Protein AF-A0A943FUH0-F1 (afdb_monomer_lite)

Structure (mmCIF, N/CA/C/O backbone):
data_AF-A0A943FUH0-F1
#
_entry.id   AF-A0A943FUH0-F1
#
loop_
_atom_site.group_PDB
_atom_site.id
_atom_site.type_symbol
_atom_site.label_atom_id
_atom_site.label_alt_id
_atom_site.label_comp_id
_atom_site.label_asym_id
_atom_site.label_entity_id
_atom_site.label_seq_id
_atom_site.pdbx_PDB_ins_code
_atom_site.Cartn_x
_atom_site.Cartn_y
_atom_site.Cartn_z
_atom_site.occupancy
_atom_site.B_iso_or_equiv
_atom_site.auth_seq_id
_atom_site.auth_comp_id
_atom_site.auth_asym_id
_atom_site.auth_atom_id
_atom_site.pdbx_PDB_model_num
ATOM 1 N N . MET A 1 1 ? 50.517 -14.669 -0.643 1.00 43.25 1 MET A N 1
ATOM 2 C CA . MET A 1 1 ? 49.637 -13.491 -0.485 1.00 43.25 1 MET A CA 1
ATOM 3 C C . MET A 1 1 ? 49.488 -12.772 -1.815 1.00 43.25 1 MET A C 1
ATOM 5 O O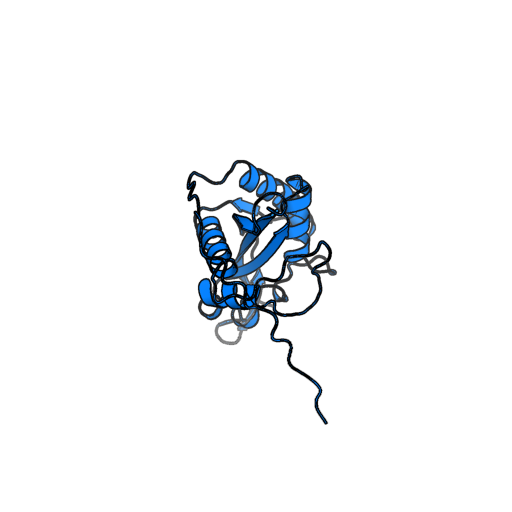 . MET A 1 1 ? 50.491 -12.289 -2.317 1.00 43.25 1 MET A O 1
ATOM 9 N N . LYS A 1 2 ? 48.270 -12.714 -2.363 1.00 42.12 2 LYS A N 1
ATOM 10 C CA . LYS A 1 2 ? 47.645 -11.541 -3.012 1.00 42.12 2 LYS A CA 1
ATOM 11 C C . LYS A 1 2 ? 46.419 -12.026 -3.782 1.00 42.12 2 LYS A C 1
ATOM 13 O O . LYS A 1 2 ? 46.478 -12.359 -4.956 1.00 42.12 2 LYS A O 1
ATOM 18 N N . MET A 1 3 ? 45.318 -12.101 -3.048 1.00 50.22 3 MET A N 1
ATOM 19 C CA . MET A 1 3 ? 43.969 -12.169 -3.593 1.00 50.22 3 MET A CA 1
ATOM 20 C C . MET A 1 3 ? 43.351 -10.776 -3.479 1.00 50.22 3 MET A C 1
ATOM 22 O O . MET A 1 3 ? 43.714 -10.010 -2.589 1.00 50.22 3 MET A O 1
ATOM 26 N N . ALA A 1 4 ? 42.380 -10.530 -4.353 1.00 47.31 4 ALA A N 1
ATOM 27 C CA . ALA A 1 4 ? 41.441 -9.413 -4.351 1.00 47.31 4 ALA A CA 1
ATOM 28 C C . ALA A 1 4 ? 41.998 -8.037 -4.751 1.00 47.31 4 ALA A C 1
ATOM 30 O O . ALA A 1 4 ? 42.639 -7.332 -3.979 1.00 47.31 4 ALA A O 1
ATOM 31 N N . LYS A 1 5 ? 41.614 -7.599 -5.952 1.00 44.06 5 LYS A N 1
ATOM 32 C CA . LYS A 1 5 ? 40.578 -6.564 -6.125 1.00 44.06 5 LYS A CA 1
ATOM 33 C C . LYS A 1 5 ? 40.477 -6.228 -7.610 1.00 44.06 5 LYS A C 1
ATOM 35 O O . LYS A 1 5 ? 41.123 -5.312 -8.104 1.00 44.06 5 LYS A O 1
ATOM 40 N N . LYS A 1 6 ? 39.640 -6.971 -8.332 1.00 47.81 6 LYS A N 1
ATOM 41 C CA . LYS A 1 6 ? 39.011 -6.411 -9.527 1.00 47.81 6 LYS A CA 1
ATOM 42 C C . LYS A 1 6 ? 37.795 -5.643 -9.026 1.00 47.81 6 LYS A C 1
ATOM 44 O O . LYS A 1 6 ? 36.774 -6.234 -8.699 1.00 47.81 6 LYS A O 1
ATOM 49 N N . LEU A 1 7 ? 37.996 -4.341 -8.839 1.00 44.22 7 LEU A N 1
ATOM 50 C CA . LEU A 1 7 ? 36.937 -3.368 -8.611 1.00 44.22 7 LEU A CA 1
ATOM 51 C C . LEU A 1 7 ? 35.980 -3.461 -9.803 1.00 44.22 7 LEU A C 1
ATOM 53 O O . LEU A 1 7 ? 36.363 -3.148 -10.930 1.00 44.22 7 LEU A O 1
ATOM 57 N N . LEU A 1 8 ? 34.775 -3.970 -9.560 1.00 44.97 8 LEU A N 1
ATOM 58 C CA . LEU A 1 8 ? 33.678 -3.881 -10.513 1.00 44.97 8 LEU A CA 1
ATOM 59 C C . LEU A 1 8 ? 33.346 -2.402 -10.683 1.00 44.97 8 LEU A C 1
ATOM 61 O O . LEU A 1 8 ? 33.118 -1.684 -9.709 1.00 44.97 8 LEU A O 1
ATOM 65 N N . ALA A 1 9 ? 33.423 -1.961 -11.933 1.00 47.62 9 ALA A N 1
ATOM 66 C CA . ALA A 1 9 ? 33.187 -0.598 -12.349 1.00 47.62 9 ALA A CA 1
ATOM 67 C C . ALA A 1 9 ? 31.808 -0.134 -11.870 1.00 47.62 9 ALA A C 1
ATOM 69 O O . ALA A 1 9 ? 30.781 -0.695 -12.248 1.00 47.62 9 ALA A O 1
ATOM 70 N N . VAL A 1 10 ? 31.811 0.917 -11.054 1.00 55.47 10 VAL A N 1
ATOM 71 C CA . VAL A 1 10 ? 30.655 1.783 -10.844 1.00 55.47 10 VAL A CA 1
ATOM 72 C C . VAL A 1 10 ? 30.308 2.361 -12.213 1.00 55.47 10 VAL A C 1
ATOM 74 O O . VAL A 1 10 ? 31.014 3.228 -12.729 1.00 55.47 10 VAL A O 1
ATOM 77 N N . VAL A 1 11 ? 29.271 1.819 -12.850 1.00 47.75 11 VAL A N 1
ATOM 78 C CA . VAL A 1 11 ? 28.747 2.373 -14.096 1.00 47.75 11 VAL A CA 1
ATOM 79 C C . VAL A 1 11 ? 27.973 3.633 -13.735 1.00 47.75 11 VAL A C 1
ATOM 81 O O . VAL A 1 11 ? 26.813 3.596 -13.335 1.00 47.75 11 VAL A O 1
ATOM 84 N N . LEU A 1 12 ? 28.675 4.753 -13.883 1.00 49.00 12 LEU A N 1
ATOM 85 C CA . LEU A 1 12 ? 28.127 6.088 -14.057 1.00 49.00 12 LEU A CA 1
ATOM 86 C C . LEU A 1 12 ? 27.266 6.082 -15.340 1.00 49.00 12 LEU A C 1
ATOM 88 O O . LEU A 1 12 ? 27.760 6.343 -16.434 1.00 49.00 12 LEU A O 1
ATOM 92 N N . ALA A 1 13 ? 25.986 5.729 -15.235 1.00 53.34 13 ALA A N 1
ATOM 93 C CA . ALA A 1 13 ? 25.015 5.933 -16.309 1.00 53.34 13 ALA A CA 1
ATOM 94 C C . ALA A 1 13 ? 24.077 7.064 -15.894 1.00 53.34 13 ALA A C 1
ATOM 96 O O . ALA A 1 13 ? 23.065 6.849 -15.232 1.00 53.34 13 ALA A O 1
ATOM 97 N N . GLY A 1 14 ? 24.481 8.277 -16.267 1.00 42.41 14 GLY A N 1
ATOM 98 C CA . GLY A 1 14 ? 23.700 9.487 -16.093 1.00 42.41 14 GLY A CA 1
ATOM 99 C C . GLY A 1 14 ? 22.365 9.433 -16.837 1.00 42.41 14 GLY A C 1
ATOM 100 O O . GLY A 1 14 ? 22.295 9.064 -18.006 1.00 42.41 14 GLY A O 1
ATOM 101 N N . VAL A 1 15 ? 21.327 9.816 -16.095 1.00 51.09 15 VAL A N 1
ATOM 102 C CA . VAL A 1 15 ? 20.203 10.690 -16.461 1.00 51.09 15 VAL A CA 1
ATOM 103 C C . VAL A 1 15 ? 19.859 10.762 -17.954 1.00 51.09 15 VAL A C 1
ATOM 105 O O . VAL A 1 15 ? 20.524 11.463 -18.709 1.00 51.09 15 VAL A O 1
ATOM 108 N N . MET A 1 16 ? 18.706 10.205 -18.343 1.00 40.16 16 MET A N 1
ATOM 109 C CA . MET A 1 16 ? 17.905 10.796 -19.420 1.00 40.16 16 MET A CA 1
ATOM 110 C C . MET A 1 16 ? 16.396 10.639 -19.189 1.00 40.16 16 MET A C 1
ATOM 112 O O . MET A 1 16 ? 15.868 9.537 -19.096 1.00 40.16 16 MET A O 1
ATOM 116 N N . ALA A 1 17 ? 15.743 11.805 -19.153 1.00 40.78 17 ALA A N 1
ATOM 117 C CA . ALA A 1 17 ? 14.327 12.079 -19.386 1.00 40.78 17 ALA A CA 1
ATOM 118 C C . ALA A 1 17 ? 13.297 11.296 -18.549 1.00 40.78 17 ALA A C 1
ATOM 120 O O . ALA A 1 17 ? 12.652 10.359 -19.012 1.00 40.78 17 ALA A O 1
ATOM 121 N N . VAL A 1 18 ? 13.013 11.824 -17.354 1.00 44.28 18 VAL A N 1
ATOM 122 C CA . VAL A 1 18 ? 11.706 11.647 -16.706 1.00 44.28 18 VAL A CA 1
ATOM 123 C C . VAL A 1 18 ? 10.675 12.408 -17.545 1.00 44.28 18 VAL A C 1
ATOM 125 O O . VAL A 1 18 ? 10.420 13.590 -17.318 1.00 44.28 18 VAL A O 1
ATOM 128 N N . SER A 1 19 ? 10.098 11.759 -18.557 1.00 42.34 19 SER A N 1
ATOM 129 C CA . SER A 1 19 ? 8.928 12.283 -19.261 1.00 42.34 19 SER A CA 1
ATOM 130 C C . SER A 1 19 ? 7.743 12.297 -18.294 1.00 42.34 19 SER A C 1
ATOM 132 O O . SER A 1 19 ? 7.068 11.294 -18.060 1.00 42.34 19 SER A O 1
ATOM 134 N N . MET A 1 20 ? 7.531 13.459 -17.678 1.00 47.84 20 MET A N 1
ATOM 135 C CA . MET A 1 20 ? 6.357 13.768 -16.876 1.00 47.84 20 MET A CA 1
ATOM 136 C C . MET A 1 20 ? 5.160 13.938 -17.810 1.00 47.84 20 MET A C 1
ATOM 138 O O . MET A 1 20 ? 4.937 15.017 -18.348 1.00 47.84 20 MET A O 1
ATOM 142 N N . LEU A 1 21 ? 4.376 12.876 -17.991 1.00 36.72 21 LEU A N 1
ATOM 143 C CA . LEU A 1 21 ? 3.007 13.005 -18.477 1.00 36.72 21 LEU A CA 1
ATOM 144 C C . LEU A 1 21 ? 2.062 12.921 -17.272 1.00 36.72 21 LEU A C 1
ATOM 146 O O . LEU A 1 21 ? 1.624 11.854 -16.845 1.00 36.72 21 LEU A O 1
ATOM 150 N N . THR A 1 22 ? 1.824 14.073 -16.651 1.00 47.94 22 THR A N 1
ATOM 151 C CA . THR A 1 22 ? 0.789 14.280 -15.639 1.00 47.94 22 THR A CA 1
ATOM 152 C C . THR A 1 22 ? -0.558 14.490 -16.332 1.00 47.94 22 THR A C 1
ATOM 154 O O . THR A 1 22 ? -0.772 15.497 -16.995 1.00 47.94 22 THR A O 1
ATOM 157 N N . GLY A 1 23 ? -1.504 13.567 -16.143 1.00 33.09 23 GLY A N 1
ATOM 158 C CA . GLY A 1 23 ? -2.901 13.786 -16.526 1.00 33.09 23 GLY A CA 1
ATOM 159 C C . GLY A 1 23 ? -3.822 12.694 -15.989 1.00 33.09 23 GLY A C 1
ATOM 160 O O . GLY A 1 23 ? -3.721 11.562 -16.435 1.00 33.09 23 GLY A O 1
ATOM 161 N N . CYS A 1 24 ? -4.686 13.048 -15.026 1.00 39.78 24 CYS A N 1
ATOM 162 C CA . CYS A 1 24 ? -5.730 12.217 -14.397 1.00 39.78 24 CYS A CA 1
ATOM 163 C C . CYS A 1 24 ? -5.254 10.875 -13.794 1.00 39.78 24 CYS A C 1
ATOM 165 O O . CYS A 1 24 ? -4.129 10.427 -14.007 1.00 39.78 24 CYS A O 1
ATOM 167 N N . ALA A 1 25 ? -6.059 10.236 -12.946 1.00 46.62 25 ALA A N 1
ATOM 168 C CA . ALA A 1 25 ? -5.875 8.802 -12.732 1.00 46.62 25 ALA A CA 1
ATOM 169 C C . ALA A 1 25 ? -6.010 8.143 -14.115 1.00 46.62 25 ALA A C 1
ATOM 171 O O . ALA A 1 25 ? -7.029 8.351 -14.784 1.00 46.62 25 ALA A O 1
ATOM 172 N N . THR A 1 26 ? -4.978 7.438 -14.584 1.00 59.03 26 THR A N 1
ATOM 173 C CA . THR A 1 26 ? -5.080 6.660 -15.826 1.00 59.03 26 THR A CA 1
ATOM 174 C C . THR A 1 26 ? -6.268 5.703 -15.679 1.00 59.03 26 THR A C 1
ATOM 176 O O . THR A 1 26 ? -6.598 5.301 -14.558 1.00 59.03 26 THR A O 1
ATOM 179 N N . LEU A 1 27 ? -6.990 5.390 -16.764 1.00 58.84 27 LEU A N 1
ATOM 180 C CA . LEU A 1 27 ? -8.138 4.468 -16.688 1.00 58.84 27 LEU A CA 1
ATOM 181 C C . LEU A 1 27 ? -7.757 3.155 -15.978 1.00 58.84 27 LEU A C 1
ATOM 183 O O . LEU A 1 27 ? -8.563 2.614 -15.225 1.00 58.84 27 LEU A O 1
ATOM 187 N N . ASP A 1 28 ? -6.504 2.737 -16.127 1.00 77.25 28 ASP A N 1
ATOM 188 C CA . ASP A 1 28 ? -5.922 1.547 -15.509 1.00 77.25 28 ASP A CA 1
ATOM 189 C C . ASP A 1 28 ? -5.986 1.590 -13.977 1.00 77.25 28 ASP A C 1
ATOM 191 O O . ASP A 1 28 ? -6.436 0.631 -13.360 1.00 77.25 28 ASP A O 1
ATOM 195 N N . ALA A 1 29 ? -5.682 2.729 -13.342 1.00 84.88 29 ALA A N 1
ATOM 196 C CA . ALA A 1 29 ? -5.749 2.855 -11.883 1.00 84.88 29 ALA A CA 1
ATOM 197 C C . ALA A 1 29 ? -7.166 2.667 -11.328 1.00 84.88 29 ALA A C 1
ATOM 199 O O . ALA A 1 29 ? -7.343 2.107 -10.248 1.00 84.88 29 ALA A O 1
ATOM 200 N N . ARG A 1 30 ? -8.185 3.130 -12.062 1.00 89.25 30 ARG A N 1
ATOM 201 C CA . ARG A 1 30 ? -9.589 2.958 -11.658 1.00 89.25 30 ARG A CA 1
ATOM 202 C C . ARG A 1 30 ? -10.062 1.522 -11.843 1.00 89.25 30 ARG A C 1
ATOM 204 O O . ARG A 1 30 ? -10.783 1.025 -10.986 1.00 89.25 30 ARG A O 1
ATOM 211 N N . ASN A 1 31 ? -9.635 0.862 -12.915 1.00 91.25 31 ASN A N 1
ATOM 212 C CA . ASN A 1 31 ? -9.961 -0.543 -13.147 1.00 91.25 31 ASN A CA 1
ATOM 213 C C . ASN A 1 31 ? -9.306 -1.440 -12.088 1.00 91.25 31 ASN A C 1
ATOM 215 O O . ASN A 1 31 ? -9.998 -2.233 -11.462 1.00 91.25 31 ASN A O 1
ATOM 219 N N . ILE A 1 32 ? -8.015 -1.231 -11.803 1.00 92.19 32 ILE A N 1
ATOM 220 C CA . ILE A 1 32 ? -7.298 -1.948 -10.737 1.00 92.19 32 ILE A CA 1
ATOM 221 C C . ILE A 1 32 ? -7.960 -1.695 -9.377 1.00 92.19 32 ILE A C 1
ATOM 223 O O . ILE A 1 32 ? -8.141 -2.631 -8.607 1.00 92.19 32 ILE A O 1
ATOM 227 N N . ALA A 1 33 ? -8.364 -0.453 -9.080 1.00 95.25 33 ALA A N 1
ATOM 228 C CA . ALA A 1 33 ? -9.098 -0.149 -7.852 1.00 95.25 33 ALA A CA 1
ATOM 229 C C . ALA A 1 33 ? -10.427 -0.920 -7.769 1.00 95.25 33 ALA A C 1
ATOM 231 O O . ALA A 1 33 ? -10.736 -1.471 -6.719 1.00 95.25 33 ALA A O 1
ATOM 232 N N . SER A 1 34 ? -11.186 -0.996 -8.865 1.00 95.44 34 SER A N 1
ATOM 233 C CA . SER A 1 34 ? -12.445 -1.748 -8.916 1.00 95.44 34 SER A CA 1
ATOM 234 C C . SER A 1 34 ? -12.236 -3.247 -8.681 1.00 95.44 34 SER A C 1
ATOM 236 O O . SER A 1 34 ? -12.966 -3.849 -7.894 1.00 95.44 34 SER A O 1
ATOM 238 N N . ASP A 1 35 ? -11.237 -3.846 -9.332 1.00 95.44 35 ASP A N 1
ATOM 239 C CA . ASP A 1 35 ? -10.907 -5.265 -9.157 1.00 95.44 35 ASP A CA 1
ATOM 240 C C . ASP A 1 35 ? -10.440 -5.541 -7.716 1.00 95.44 35 ASP A C 1
ATOM 242 O O . ASP A 1 35 ? -10.940 -6.455 -7.055 1.00 95.44 35 ASP A O 1
ATOM 246 N N . LEU A 1 36 ? -9.554 -4.689 -7.186 1.00 97.12 36 LEU A N 1
ATOM 247 C CA . LEU A 1 36 ? -9.052 -4.778 -5.815 1.00 97.12 36 LEU A CA 1
ATOM 248 C C . LEU A 1 36 ? -10.168 -4.602 -4.778 1.00 97.12 36 LEU A C 1
ATOM 250 O O . LEU A 1 36 ? -10.154 -5.274 -3.750 1.00 97.12 36 LEU A O 1
ATOM 254 N N . GLU A 1 37 ? -11.150 -3.732 -5.026 1.00 97.69 37 GLU A N 1
ATOM 255 C CA . GLU A 1 37 ? -12.316 -3.588 -4.150 1.00 97.69 37 GLU A CA 1
ATOM 256 C C . GLU A 1 37 ? -13.108 -4.894 -4.063 1.00 97.69 37 GLU A C 1
ATOM 258 O O . GLU A 1 37 ? -13.458 -5.327 -2.963 1.00 97.69 37 GLU A O 1
ATOM 263 N N . GLY A 1 38 ? -13.358 -5.542 -5.205 1.00 97.62 38 GLY A N 1
ATOM 264 C CA . GLY A 1 38 ? -14.018 -6.845 -5.247 1.00 97.62 38 GLY A CA 1
ATOM 265 C C . GLY A 1 38 ? -13.262 -7.903 -4.442 1.00 97.62 38 GLY A C 1
ATOM 266 O O . GLY A 1 38 ? -13.875 -8.650 -3.681 1.00 97.62 38 GLY A O 1
ATOM 267 N N . MET A 1 39 ? -11.931 -7.921 -4.551 1.00 97.06 39 MET A N 1
ATOM 268 C CA . MET A 1 39 ? -11.074 -8.840 -3.796 1.00 97.06 39 MET A CA 1
ATOM 269 C C . MET A 1 39 ? -11.079 -8.534 -2.289 1.00 97.06 39 MET A C 1
ATOM 271 O O . MET A 1 39 ? -11.283 -9.433 -1.474 1.00 97.06 39 MET A O 1
ATOM 275 N N . LEU A 1 40 ? -10.920 -7.267 -1.888 1.00 97.88 40 LEU A N 1
ATOM 276 C CA . LEU A 1 40 ? -10.896 -6.864 -0.475 1.00 97.88 40 LEU A CA 1
ATOM 277 C C . LEU A 1 40 ? -12.234 -7.093 0.234 1.00 97.88 40 LEU A C 1
ATOM 279 O O . LEU A 1 40 ? -12.240 -7.360 1.436 1.00 97.88 40 LEU A O 1
ATOM 283 N N . LYS A 1 41 ? -13.357 -7.075 -0.494 1.00 97.25 41 LYS A N 1
ATOM 284 C CA . LYS A 1 41 ? -14.682 -7.406 0.053 1.00 97.25 41 LYS A CA 1
ATOM 285 C C . LYS A 1 41 ? -14.796 -8.826 0.606 1.00 97.25 41 LYS A C 1
ATOM 287 O O . LYS A 1 41 ? -15.665 -9.078 1.435 1.00 97.25 41 LYS A O 1
ATOM 292 N N . VAL A 1 42 ? -13.895 -9.732 0.218 1.00 93.69 42 VAL A N 1
ATOM 293 C CA . VAL A 1 42 ? -13.807 -11.086 0.788 1.00 93.69 42 VAL A CA 1
ATOM 294 C C . VAL A 1 42 ? -13.343 -11.061 2.250 1.00 93.69 42 VAL A C 1
ATOM 296 O O . VAL A 1 42 ? -13.744 -11.920 3.030 1.00 93.69 42 VAL A O 1
ATOM 299 N N . VAL A 1 43 ? -12.520 -10.079 2.636 1.00 94.69 43 VAL A N 1
ATOM 300 C CA . VAL A 1 43 ? -11.956 -9.959 3.996 1.00 94.69 43 VAL A CA 1
ATOM 301 C C . VAL A 1 43 ? -12.528 -8.790 4.799 1.00 94.69 43 VAL A C 1
ATOM 303 O O . VAL A 1 43 ? -12.445 -8.787 6.025 1.00 94.69 43 VAL A O 1
ATOM 306 N N . SER A 1 44 ? -13.119 -7.802 4.127 1.00 93.25 44 SER A N 1
ATOM 307 C CA . SER A 1 44 ? -13.846 -6.684 4.729 1.00 93.25 44 SER A CA 1
ATOM 308 C C . SER A 1 44 ? -15.014 -6.291 3.825 1.00 93.25 44 SER A C 1
ATOM 310 O O . SER A 1 44 ? -14.835 -5.598 2.828 1.00 93.25 44 SER A O 1
ATOM 312 N N . ASP A 1 45 ? -16.226 -6.712 4.182 1.00 95.50 45 ASP A N 1
ATOM 313 C CA . ASP A 1 45 ? -17.471 -6.509 3.421 1.00 95.50 45 ASP A CA 1
ATOM 314 C C . ASP A 1 45 ? -17.746 -5.041 3.037 1.00 95.50 45 ASP A C 1
ATOM 316 O O . ASP A 1 45 ? -18.355 -4.749 2.006 1.00 95.50 45 ASP A O 1
ATOM 320 N N . LYS A 1 46 ? -17.269 -4.106 3.863 1.00 96.31 46 LYS A N 1
ATOM 321 C CA . LYS A 1 46 ? -17.411 -2.654 3.688 1.00 96.31 46 LYS A CA 1
ATOM 322 C C . LYS A 1 46 ? -16.244 -2.006 2.945 1.00 96.31 46 LYS A C 1
ATOM 324 O O . LYS A 1 46 ? -16.226 -0.777 2.850 1.00 96.31 46 LYS A O 1
ATOM 329 N N . ALA A 1 47 ? -15.266 -2.781 2.478 1.00 97.75 47 ALA A N 1
ATOM 330 C CA . ALA A 1 47 ? -14.106 -2.252 1.777 1.00 97.75 47 ALA A CA 1
ATOM 331 C C . ALA A 1 47 ? -14.522 -1.458 0.532 1.00 97.75 47 ALA A C 1
ATOM 333 O O . ALA A 1 47 ? -15.358 -1.891 -0.261 1.00 97.75 47 ALA A O 1
ATOM 334 N N . THR A 1 48 ? -13.904 -0.294 0.364 1.00 98.31 48 THR A N 1
ATOM 335 C CA . THR A 1 48 ? -13.989 0.532 -0.841 1.00 98.31 48 THR A CA 1
ATOM 336 C C . THR A 1 48 ? -12.586 0.912 -1.269 1.00 98.31 48 THR A C 1
ATOM 338 O O . THR A 1 48 ? -11.779 1.275 -0.405 1.00 98.31 48 THR A O 1
ATOM 341 N N . VAL A 1 49 ? -12.311 0.903 -2.569 1.00 98.31 49 VAL A N 1
ATOM 342 C CA . VAL A 1 49 ? -11.007 1.300 -3.109 1.00 98.31 49 VAL A CA 1
ATOM 343 C C . VAL A 1 49 ? -11.206 2.415 -4.119 1.00 98.31 49 VAL A C 1
ATOM 345 O O . VAL A 1 49 ? -12.010 2.311 -5.039 1.00 98.31 49 VAL A O 1
ATOM 348 N N . SER A 1 50 ? -10.450 3.498 -3.973 1.00 96.00 50 SER A N 1
ATOM 349 C CA . SER A 1 50 ? -10.495 4.605 -4.928 1.00 96.00 50 SER A CA 1
ATOM 350 C C . SER A 1 50 ? -9.099 5.036 -5.345 1.00 96.00 50 SER A C 1
ATOM 352 O O . SER A 1 50 ? -8.198 5.154 -4.519 1.00 96.00 50 SER A O 1
ATOM 354 N N . ALA A 1 51 ? -8.915 5.289 -6.638 1.00 95.00 51 ALA A N 1
ATOM 355 C CA . ALA A 1 51 ? -7.693 5.898 -7.138 1.00 95.00 51 ALA A CA 1
ATOM 356 C C . ALA A 1 51 ? -7.749 7.414 -6.897 1.00 95.00 51 ALA A C 1
ATOM 358 O O . ALA A 1 51 ? -8.534 8.111 -7.546 1.00 95.00 51 ALA A O 1
ATOM 359 N N . THR A 1 52 ? -6.951 7.929 -5.956 1.00 93.62 52 THR A N 1
ATOM 360 C CA . THR A 1 52 ? -6.995 9.344 -5.542 1.00 93.62 52 THR A CA 1
ATOM 361 C C . THR A 1 52 ? -5.782 10.126 -6.041 1.00 93.62 52 THR A C 1
ATOM 363 O O . THR A 1 52 ? -4.703 9.580 -6.277 1.00 93.62 52 THR A O 1
ATOM 366 N N . ASN A 1 53 ? -5.942 11.444 -6.195 1.00 93.19 53 ASN A N 1
ATOM 367 C CA . ASN A 1 53 ? -4.827 12.326 -6.553 1.00 93.19 53 ASN A CA 1
ATOM 368 C C . ASN A 1 53 ? -3.751 12.365 -5.460 1.00 93.19 53 ASN A C 1
ATOM 370 O O . ASN A 1 53 ? -2.574 12.527 -5.775 1.00 93.19 53 ASN A O 1
ATOM 374 N N . ASP A 1 54 ? -4.139 12.215 -4.195 1.00 93.19 54 ASP A N 1
ATOM 375 C CA . ASP A 1 54 ? -3.197 12.229 -3.079 1.00 93.19 54 ASP A CA 1
ATOM 376 C C . ASP A 1 54 ? -2.380 10.936 -3.040 1.00 93.19 54 ASP A C 1
ATOM 378 O O . ASP A 1 54 ? -1.151 11.003 -3.016 1.00 93.19 54 ASP A O 1
ATOM 382 N N . ALA A 1 55 ? -3.017 9.769 -3.182 1.00 95.19 55 ALA A N 1
ATOM 383 C CA . ALA A 1 55 ? -2.297 8.504 -3.316 1.00 95.19 55 ALA A CA 1
ATOM 384 C C . ALA A 1 55 ? -1.402 8.487 -4.569 1.00 95.19 55 ALA A C 1
ATOM 386 O O . ALA A 1 55 ? -0.262 8.026 -4.511 1.00 95.19 55 ALA A O 1
ATOM 387 N N . LYS A 1 56 ? -1.858 9.066 -5.690 1.00 94.00 56 LYS A N 1
ATOM 388 C CA . LYS A 1 56 ? -1.031 9.242 -6.896 1.00 94.00 56 LYS A CA 1
ATOM 389 C C . LYS A 1 56 ? 0.231 10.065 -6.620 1.00 94.00 56 LYS A C 1
ATOM 391 O O . LYS A 1 56 ? 1.309 9.663 -7.047 1.00 94.00 56 LYS A O 1
ATOM 396 N N . LYS A 1 57 ? 0.128 11.188 -5.901 1.00 95.75 57 LYS A N 1
ATOM 397 C CA . LYS A 1 57 ? 1.301 12.002 -5.527 1.00 95.75 57 LYS A CA 1
ATOM 398 C C . LYS A 1 57 ? 2.281 11.211 -4.661 1.00 95.75 57 LYS A C 1
ATOM 400 O O . LYS A 1 57 ? 3.485 11.305 -4.889 1.00 95.75 57 LYS A O 1
ATOM 405 N N . LEU A 1 58 ? 1.781 10.406 -3.720 1.00 96.88 58 LEU A N 1
ATOM 406 C CA . LEU A 1 58 ? 2.627 9.523 -2.913 1.00 96.88 58 LEU A CA 1
ATOM 407 C C . LEU A 1 58 ? 3.341 8.486 -3.790 1.00 96.88 58 LEU A C 1
ATOM 409 O O . LEU A 1 58 ? 4.545 8.300 -3.648 1.00 96.88 58 LEU A O 1
ATOM 413 N N . ALA A 1 59 ? 2.647 7.867 -4.748 1.00 96.00 59 ALA A N 1
ATOM 414 C CA . ALA A 1 59 ? 3.266 6.933 -5.690 1.00 96.00 59 ALA A CA 1
ATOM 415 C C . ALA A 1 59 ? 4.314 7.612 -6.593 1.00 96.00 59 ALA A C 1
ATOM 417 O O . ALA A 1 59 ? 5.373 7.045 -6.846 1.00 96.00 59 ALA A O 1
ATOM 418 N N . GLU A 1 60 ? 4.077 8.852 -7.033 1.00 96.00 60 GLU A N 1
ATOM 419 C CA . GLU A 1 60 ? 5.064 9.648 -7.776 1.00 96.00 60 GLU A CA 1
ATOM 420 C C . GLU A 1 60 ? 6.306 9.975 -6.938 1.00 96.00 60 GLU A C 1
ATOM 422 O O . GLU A 1 60 ? 7.425 9.930 -7.452 1.00 96.00 60 GLU A O 1
ATOM 427 N N . GLN A 1 61 ? 6.131 10.299 -5.655 1.00 97.44 61 GLN A N 1
ATOM 428 C CA . GLN A 1 61 ? 7.240 10.515 -4.726 1.00 97.44 61 GLN A CA 1
ATOM 429 C C . GLN A 1 61 ? 8.014 9.220 -4.466 1.00 97.44 61 GLN A C 1
ATOM 431 O O . GLN A 1 61 ? 9.239 9.221 -4.557 1.00 97.44 61 GLN A O 1
ATOM 436 N N . ALA A 1 62 ? 7.315 8.112 -4.225 1.00 96.62 62 ALA A N 1
ATOM 437 C CA . ALA A 1 62 ? 7.922 6.801 -4.038 1.00 96.62 62 ALA A CA 1
ATOM 438 C C . ALA A 1 62 ? 8.714 6.365 -5.283 1.00 96.62 62 ALA A C 1
ATOM 440 O O . ALA A 1 62 ? 9.874 5.986 -5.167 1.00 96.62 62 ALA A O 1
ATOM 441 N N . ALA A 1 63 ? 8.159 6.529 -6.488 1.00 94.50 63 ALA A N 1
ATOM 442 C CA . ALA A 1 63 ? 8.865 6.230 -7.734 1.00 94.50 63 ALA A CA 1
ATOM 443 C C . ALA A 1 63 ? 10.124 7.091 -7.929 1.00 94.50 63 ALA A C 1
ATOM 445 O O . ALA A 1 63 ? 11.122 6.603 -8.458 1.00 94.50 63 ALA A O 1
ATOM 446 N N . LYS A 1 64 ? 10.110 8.363 -7.505 1.00 95.69 64 LYS A N 1
ATOM 447 C CA . LYS A 1 64 ? 11.316 9.211 -7.507 1.00 95.69 64 LYS A CA 1
ATOM 448 C C . LYS A 1 64 ? 12.355 8.719 -6.503 1.00 95.69 64 LYS A C 1
ATOM 450 O O . LYS A 1 64 ? 13.533 8.712 -6.833 1.00 95.69 64 LYS A O 1
ATOM 455 N N . ALA A 1 65 ? 11.930 8.306 -5.309 1.00 95.38 65 ALA A N 1
ATOM 456 C CA . ALA A 1 65 ? 12.823 7.771 -4.284 1.00 95.38 65 ALA A CA 1
ATOM 457 C C . ALA A 1 65 ? 13.516 6.492 -4.764 1.00 95.38 65 ALA A C 1
ATOM 459 O O . ALA A 1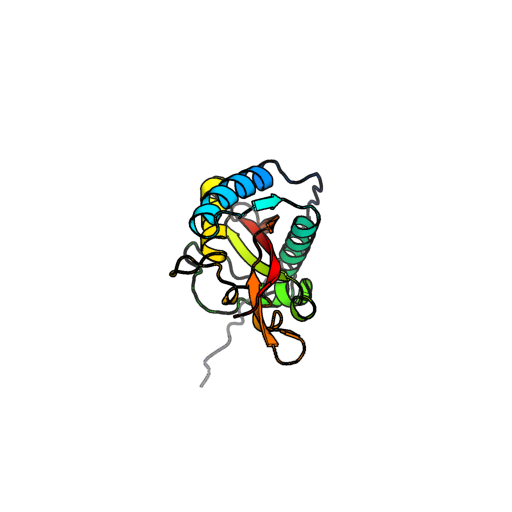 65 ? 14.725 6.349 -4.628 1.00 95.38 65 ALA A O 1
ATOM 460 N N . VAL A 1 66 ? 12.754 5.606 -5.399 1.00 92.31 66 VAL A N 1
ATOM 461 C CA . VAL A 1 66 ? 13.240 4.360 -5.994 1.00 92.31 66 VAL A CA 1
ATOM 462 C C . VAL A 1 66 ? 14.252 4.600 -7.120 1.00 92.31 66 VAL A C 1
ATOM 464 O O . VAL A 1 66 ? 15.222 3.861 -7.239 1.00 92.31 66 VAL A O 1
ATOM 467 N N . GLN A 1 67 ? 14.048 5.639 -7.933 1.00 91.56 67 GLN A N 1
ATOM 468 C CA . GLN A 1 67 ? 14.930 5.991 -9.054 1.00 91.56 67 GLN A CA 1
ATOM 469 C C . GLN A 1 67 ? 16.110 6.891 -8.668 1.00 91.56 67 GLN A C 1
ATOM 471 O O . GLN A 1 67 ? 16.913 7.231 -9.535 1.00 91.56 67 GLN A O 1
ATOM 476 N N . ALA A 1 68 ? 16.198 7.341 -7.416 1.00 91.75 68 ALA A N 1
ATOM 477 C CA . ALA A 1 68 ? 17.265 8.236 -6.999 1.00 91.75 68 ALA A CA 1
ATOM 478 C C . ALA A 1 68 ? 18.626 7.530 -7.072 1.00 91.75 68 ALA A C 1
ATOM 480 O O . ALA A 1 68 ? 18.748 6.379 -6.665 1.00 91.75 68 ALA A O 1
ATOM 481 N N . ASP A 1 69 ? 19.670 8.252 -7.486 1.00 88.44 69 ASP A N 1
ATOM 482 C CA . ASP A 1 69 ? 21.039 7.712 -7.568 1.00 88.44 69 ASP A CA 1
ATOM 483 C C . ASP A 1 69 ? 21.575 7.214 -6.211 1.00 88.44 69 ASP A C 1
ATOM 485 O O . ASP A 1 69 ? 22.517 6.429 -6.147 1.00 88.44 69 ASP A O 1
ATOM 489 N N . THR A 1 70 ? 20.983 7.682 -5.109 1.00 88.50 70 THR A N 1
ATOM 490 C CA . THR A 1 70 ? 21.311 7.261 -3.740 1.00 88.50 70 THR A CA 1
ATOM 491 C C . THR A 1 70 ? 20.639 5.961 -3.315 1.00 88.50 70 THR A C 1
ATOM 493 O O . THR A 1 70 ? 20.946 5.444 -2.242 1.00 88.50 70 THR A O 1
ATOM 496 N N . THR A 1 71 ? 19.682 5.475 -4.097 1.00 88.62 71 THR A N 1
ATOM 497 C CA . THR A 1 71 ? 18.915 4.272 -3.798 1.00 88.62 71 THR A CA 1
ATOM 498 C C . THR A 1 71 ? 19.529 3.111 -4.559 1.00 88.62 71 THR A C 1
ATOM 500 O O . THR A 1 71 ? 19.596 3.118 -5.787 1.00 88.62 71 THR A O 1
ATOM 503 N N . GLU A 1 72 ? 19.988 2.096 -3.830 1.00 89.12 72 GLU A N 1
ATOM 504 C CA . GLU A 1 72 ? 20.415 0.849 -4.454 1.00 89.12 72 GLU A CA 1
ATOM 505 C C . GLU A 1 72 ? 19.184 0.165 -5.057 1.00 89.12 72 GLU A C 1
ATOM 507 O O . GLU A 1 72 ? 18.274 -0.257 -4.341 1.00 89.12 72 GLU A O 1
ATOM 512 N N . TRP A 1 73 ? 19.139 0.126 -6.387 1.00 86.25 73 TRP A N 1
ATOM 513 C CA . TRP A 1 73 ? 18.061 -0.497 -7.142 1.00 86.25 73 TRP A CA 1
ATOM 514 C C . TRP A 1 73 ? 18.238 -2.013 -7.170 1.00 86.25 73 TRP A C 1
ATOM 516 O O . TRP A 1 73 ? 19.223 -2.522 -7.716 1.00 86.25 73 TRP A O 1
ATOM 526 N N . VAL A 1 74 ? 17.230 -2.723 -6.671 1.00 84.62 74 VAL A N 1
ATOM 527 C CA . VAL A 1 74 ? 17.094 -4.171 -6.806 1.00 84.62 74 VAL A CA 1
ATOM 528 C C . VAL A 1 74 ? 15.862 -4.425 -7.660 1.00 84.62 74 VAL A C 1
ATOM 530 O O . VAL A 1 74 ? 14.762 -4.011 -7.315 1.00 84.62 74 VAL A O 1
ATOM 533 N N . ALA A 1 75 ? 16.040 -5.062 -8.817 1.00 83.00 75 ALA A N 1
ATOM 534 C CA . ALA A 1 75 ? 14.907 -5.358 -9.685 1.00 83.00 75 ALA A CA 1
ATOM 535 C C . ALA A 1 75 ? 13.926 -6.294 -8.951 1.00 83.00 75 ALA A C 1
ATOM 537 O O . ALA A 1 75 ? 14.359 -7.366 -8.509 1.00 83.00 75 ALA A O 1
ATOM 538 N N . PRO A 1 76 ? 12.632 -5.933 -8.841 1.00 79.44 76 PRO A N 1
ATOM 539 C CA . PRO A 1 76 ? 11.615 -6.850 -8.352 1.00 79.44 76 PRO A CA 1
ATOM 540 C C . PRO A 1 76 ? 11.631 -8.135 -9.180 1.00 79.44 76 PRO A C 1
ATOM 542 O O . PRO A 1 76 ? 11.691 -8.089 -10.410 1.00 79.44 76 PRO A O 1
ATOM 545 N N . THR A 1 77 ? 11.602 -9.277 -8.502 1.00 70.69 77 THR A N 1
ATOM 546 C CA . THR A 1 77 ? 11.464 -10.598 -9.130 1.00 70.69 77 THR A CA 1
ATOM 547 C C . THR A 1 77 ? 10.064 -11.120 -8.837 1.00 70.69 77 THR A C 1
ATOM 549 O O . THR A 1 77 ? 9.493 -10.733 -7.819 1.00 70.69 77 THR A O 1
ATOM 552 N N . ASP A 1 78 ? 9.537 -12.009 -9.683 1.00 55.81 78 ASP A N 1
ATOM 553 C CA . ASP A 1 78 ? 8.152 -12.529 -9.650 1.00 55.81 78 ASP A CA 1
ATOM 554 C C . ASP A 1 78 ? 7.755 -13.263 -8.343 1.00 55.81 78 ASP A C 1
ATOM 556 O O . ASP A 1 78 ? 6.705 -13.886 -8.265 1.00 55.81 78 ASP A O 1
ATOM 560 N N . ASN A 1 79 ? 8.596 -13.226 -7.305 1.00 48.22 79 ASN A N 1
ATOM 561 C CA . ASN A 1 79 ? 8.451 -13.990 -6.073 1.00 48.22 79 ASN A CA 1
ATOM 562 C C . ASN A 1 79 ? 8.901 -13.217 -4.813 1.00 48.22 79 ASN A C 1
ATOM 564 O O . ASN A 1 79 ? 9.336 -13.836 -3.837 1.00 48.22 79 ASN A O 1
ATOM 568 N N . SER A 1 80 ? 8.845 -11.877 -4.801 1.00 45.59 80 SER A N 1
ATOM 569 C CA . SER A 1 80 ? 9.400 -11.062 -3.704 1.00 45.59 80 SER A CA 1
ATOM 570 C C . SER A 1 80 ? 8.531 -11.029 -2.431 1.00 45.59 80 SER A C 1
ATOM 572 O O . SER A 1 80 ? 8.209 -9.970 -1.904 1.00 45.59 80 SER A O 1
ATOM 574 N N . ALA A 1 81 ? 8.213 -12.202 -1.882 1.00 40.31 81 ALA A N 1
ATOM 575 C CA . ALA A 1 81 ? 7.766 -12.384 -0.498 1.00 40.31 81 ALA A CA 1
ATOM 576 C C . ALA A 1 81 ? 8.950 -12.480 0.498 1.00 40.31 81 ALA A C 1
ATOM 578 O O . ALA A 1 81 ? 8.778 -12.822 1.668 1.00 40.31 81 ALA A O 1
ATOM 579 N N . THR A 1 82 ? 10.186 -12.213 0.067 1.00 39.03 82 THR A N 1
ATOM 580 C CA . THR A 1 82 ? 11.385 -12.414 0.894 1.00 39.03 82 THR A CA 1
ATOM 581 C C . THR A 1 82 ? 11.807 -11.147 1.636 1.00 39.03 82 THR A C 1
ATOM 583 O O . THR A 1 82 ? 12.637 -10.393 1.142 1.00 39.03 82 THR A O 1
ATOM 586 N N . THR A 1 83 ? 11.222 -10.942 2.819 1.00 33.41 83 THR A N 1
ATOM 587 C CA . THR A 1 83 ? 11.829 -10.571 4.128 1.00 33.41 83 THR A CA 1
ATOM 588 C C . THR A 1 83 ? 13.213 -9.886 4.213 1.00 33.41 83 THR A C 1
ATOM 590 O O . THR A 1 83 ? 13.934 -10.042 5.201 1.00 33.41 83 THR A O 1
ATOM 593 N N . LYS A 1 84 ? 13.586 -9.038 3.260 1.00 43.00 84 LYS A N 1
ATOM 594 C CA . LYS A 1 84 ? 14.598 -7.995 3.445 1.00 43.00 84 LYS A CA 1
ATOM 595 C C . LYS A 1 84 ? 13.881 -6.666 3.289 1.00 43.00 84 LYS A C 1
ATOM 597 O O . LYS A 1 84 ? 13.227 -6.472 2.275 1.00 43.00 84 LYS A O 1
ATOM 602 N N . LYS A 1 85 ? 14.008 -5.771 4.278 1.00 53.31 85 LYS A N 1
ATOM 603 C CA . LYS A 1 85 ? 13.721 -4.343 4.075 1.00 53.31 85 LYS A CA 1
ATOM 604 C C . LYS A 1 85 ? 14.595 -3.909 2.905 1.00 53.31 85 LYS A C 1
ATOM 606 O O . LYS A 1 85 ? 15.810 -3.783 3.064 1.00 53.31 85 LYS A O 1
ATOM 611 N N . ASP A 1 86 ? 13.991 -3.847 1.728 1.00 74.44 86 ASP A N 1
ATOM 612 C CA . ASP A 1 86 ? 14.668 -3.521 0.485 1.00 74.44 86 ASP A CA 1
ATOM 613 C C . ASP A 1 86 ? 15.235 -2.100 0.633 1.00 74.44 86 ASP A C 1
ATOM 615 O O . ASP A 1 86 ? 14.612 -1.227 1.245 1.00 74.44 86 ASP A O 1
ATOM 619 N N . THR A 1 87 ? 16.427 -1.847 0.101 1.00 84.75 87 THR A N 1
ATOM 620 C CA . THR A 1 87 ? 17.009 -0.498 0.028 1.00 84.75 87 THR A CA 1
ATOM 621 C C . THR A 1 87 ? 16.031 0.490 -0.611 1.00 84.75 87 THR A C 1
ATOM 623 O O . THR A 1 87 ? 15.986 1.662 -0.229 1.00 84.75 87 THR A O 1
ATOM 626 N N . MET A 1 88 ? 15.181 -0.001 -1.515 1.00 91.19 88 MET A N 1
ATOM 627 C CA . MET A 1 88 ? 14.060 0.737 -2.087 1.00 91.19 88 MET A CA 1
ATOM 628 C C . MET A 1 88 ? 12.965 1.076 -1.065 1.00 91.19 88 MET A C 1
ATOM 630 O O . MET A 1 88 ? 12.512 2.219 -1.034 1.00 91.19 88 MET A O 1
ATOM 634 N N . GLU A 1 89 ? 12.547 0.140 -0.205 1.00 92.31 89 GLU A N 1
ATOM 635 C CA . GLU A 1 89 ? 11.537 0.406 0.833 1.00 92.31 89 GLU A CA 1
ATOM 636 C C . GLU A 1 89 ? 11.998 1.489 1.807 1.00 92.31 89 GLU A C 1
ATOM 638 O O . GLU A 1 89 ? 11.230 2.389 2.140 1.00 92.31 89 GLU A O 1
ATOM 643 N N . GLU A 1 90 ? 13.253 1.433 2.253 1.00 92.94 90 GLU A N 1
ATOM 644 C CA . GLU A 1 90 ? 13.803 2.426 3.180 1.00 92.94 90 GLU A CA 1
ATOM 645 C C . GLU A 1 90 ? 13.921 3.810 2.523 1.00 92.94 90 GLU A C 1
ATOM 647 O O . GLU A 1 90 ? 13.599 4.830 3.144 1.00 92.94 90 GLU A O 1
ATOM 652 N N . ALA A 1 91 ? 14.289 3.866 1.237 1.00 94.56 91 ALA A N 1
ATOM 653 C CA . ALA A 1 91 ? 14.259 5.107 0.467 1.00 94.56 91 ALA A CA 1
ATOM 654 C C . ALA A 1 91 ? 12.835 5.680 0.366 1.00 94.56 91 ALA A C 1
ATOM 656 O O . ALA A 1 91 ? 12.636 6.885 0.553 1.00 94.56 91 ALA A O 1
ATOM 657 N N . VAL A 1 92 ? 11.835 4.827 0.127 1.00 96.75 92 VAL A N 1
ATOM 658 C CA . VAL A 1 92 ? 10.423 5.225 0.063 1.00 96.75 92 VAL A CA 1
ATOM 659 C C . VAL A 1 92 ? 9.919 5.697 1.424 1.00 96.75 92 VAL A C 1
ATOM 661 O O . VAL A 1 92 ? 9.353 6.787 1.497 1.00 96.75 92 VAL A O 1
ATOM 664 N N . LYS A 1 93 ? 10.180 4.962 2.512 1.00 96.06 93 LYS A N 1
ATOM 665 C CA . LYS A 1 93 ? 9.834 5.373 3.886 1.00 96.06 93 LYS A CA 1
ATOM 666 C C . LYS A 1 93 ? 10.343 6.770 4.202 1.00 96.06 93 LYS A C 1
ATOM 668 O O . LYS A 1 93 ? 9.575 7.638 4.618 1.00 96.06 93 LYS A O 1
ATOM 673 N N . LYS A 1 94 ? 11.630 7.008 3.930 1.00 96.50 94 LYS A N 1
ATOM 674 C CA . LYS A 1 94 ? 12.271 8.307 4.140 1.00 96.50 94 LYS A CA 1
ATOM 675 C C . LYS A 1 94 ? 11.656 9.395 3.261 1.00 96.50 94 LYS A C 1
ATOM 677 O O . LYS A 1 94 ? 11.380 10.487 3.751 1.00 96.50 94 LYS A O 1
ATOM 682 N N . SER A 1 95 ? 11.427 9.113 1.978 1.00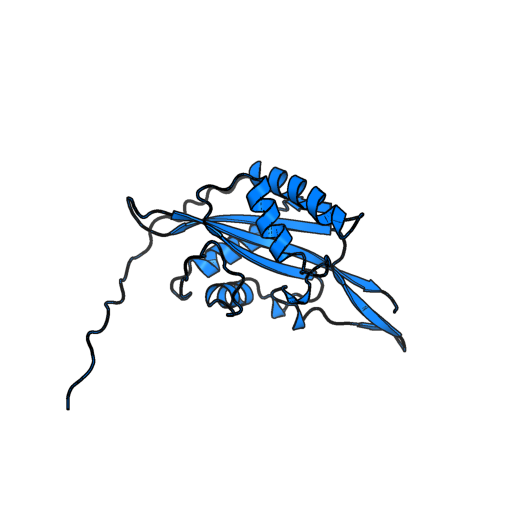 97.00 95 SER A N 1
ATOM 683 C CA . SER A 1 95 ? 10.867 10.090 1.038 1.00 97.00 95 SER A CA 1
ATOM 684 C C . SER A 1 95 ? 9.423 10.468 1.359 1.00 97.00 95 SER A C 1
ATOM 686 O O . SER A 1 95 ? 9.043 11.621 1.164 1.00 97.00 95 SER A O 1
ATOM 688 N N . LEU A 1 96 ? 8.615 9.509 1.810 1.00 97.56 96 LEU A N 1
ATOM 689 C CA . LEU A 1 96 ? 7.215 9.723 2.177 1.00 97.56 96 LEU A CA 1
ATOM 690 C C . LEU A 1 96 ? 7.049 10.195 3.624 1.00 97.56 96 LEU A C 1
ATOM 692 O O . LEU A 1 96 ? 5.934 10.518 4.024 1.00 97.56 96 LEU A O 1
ATOM 696 N N . LYS A 1 97 ? 8.141 10.235 4.402 1.00 97.25 97 LYS A N 1
ATOM 697 C CA . LYS A 1 97 ? 8.138 10.557 5.833 1.00 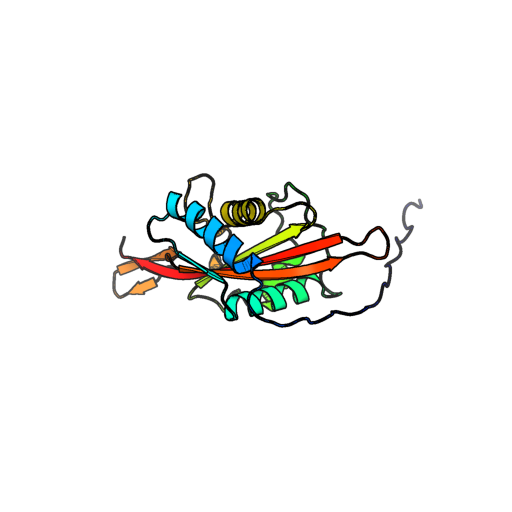97.25 97 LYS A CA 1
ATOM 698 C C . LYS A 1 97 ? 7.131 9.709 6.604 1.00 97.25 97 LYS A C 1
ATOM 700 O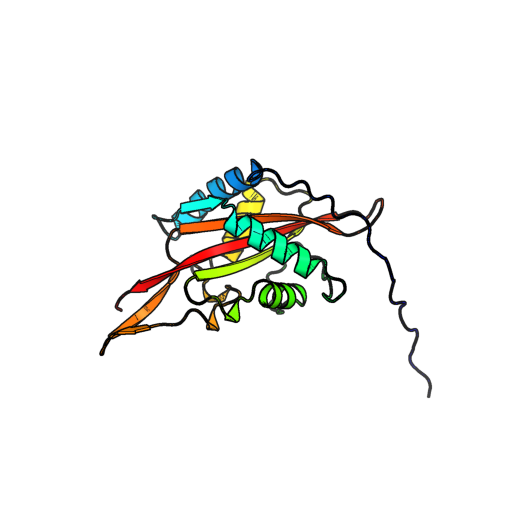 O . LYS A 1 97 ? 6.364 10.213 7.419 1.00 97.25 97 LYS A O 1
ATOM 705 N N . THR A 1 98 ? 7.125 8.406 6.341 1.00 96.56 98 THR A N 1
ATOM 706 C CA . THR A 1 98 ? 6.142 7.481 6.923 1.00 96.56 98 THR A CA 1
ATOM 707 C C . THR A 1 98 ? 6.166 7.474 8.450 1.00 96.56 98 THR A C 1
ATOM 709 O O . THR A 1 98 ? 5.140 7.213 9.068 1.00 96.56 98 THR A O 1
ATOM 712 N N . ASP A 1 99 ? 7.303 7.829 9.055 1.00 95.25 99 ASP A N 1
ATOM 713 C CA . ASP A 1 99 ? 7.447 7.975 10.505 1.00 95.25 99 ASP A CA 1
ATOM 714 C C . ASP A 1 99 ? 6.588 9.094 11.116 1.00 95.25 99 ASP A C 1
ATOM 716 O O . ASP A 1 99 ? 6.243 9.026 12.295 1.00 95.25 99 ASP A O 1
ATOM 720 N N . GLU A 1 100 ? 6.227 10.105 10.322 1.00 96.88 100 GLU A N 1
ATOM 721 C CA . GLU A 1 100 ? 5.371 11.228 10.726 1.00 96.88 100 GLU A CA 1
ATOM 722 C C . GLU A 1 100 ? 3.874 10.923 10.497 1.00 96.88 100 GLU A C 1
ATOM 724 O O . GLU A 1 100 ? 3.006 11.672 10.946 1.00 96.88 100 GLU A O 1
ATOM 729 N N . ILE A 1 101 ? 3.550 9.817 9.816 1.00 96.31 101 ILE A N 1
ATOM 730 C CA . ILE A 1 101 ? 2.182 9.433 9.456 1.00 96.31 101 ILE A CA 1
ATOM 731 C C . ILE A 1 101 ? 1.629 8.468 10.510 1.00 96.31 101 ILE A C 1
ATOM 733 O O . ILE A 1 101 ? 1.982 7.289 10.534 1.00 96.31 101 ILE A O 1
ATOM 737 N N . THR A 1 102 ? 0.728 8.957 11.365 1.00 96.31 102 THR A N 1
ATOM 738 C CA . THR A 1 102 ? 0.173 8.191 12.502 1.00 96.31 102 THR A CA 1
ATOM 739 C C . THR A 1 102 ? -1.334 7.934 12.405 1.00 96.31 102 THR A C 1
ATOM 741 O O . THR A 1 102 ? -1.874 7.117 13.148 1.00 96.31 102 THR A O 1
ATOM 744 N N . ASP A 1 103 ? -2.033 8.599 11.482 1.00 96.50 103 ASP A N 1
ATOM 745 C CA . ASP A 1 103 ? -3.492 8.545 11.325 1.00 96.50 103 ASP A CA 1
ATOM 746 C C . ASP A 1 103 ? -3.966 7.581 10.221 1.00 96.50 103 ASP A C 1
ATOM 748 O O . ASP A 1 103 ? -5.168 7.351 10.058 1.00 96.50 103 ASP A O 1
ATOM 752 N N . LYS A 1 104 ? -3.033 7.012 9.452 1.00 97.00 104 LYS A N 1
ATOM 753 C CA . LYS A 1 104 ? -3.285 6.076 8.350 1.00 97.00 104 LYS A CA 1
ATOM 754 C C . LYS A 1 104 ? -2.149 5.072 8.213 1.00 97.00 104 LYS A C 1
ATOM 756 O O . LYS A 1 104 ? -1.008 5.388 8.521 1.00 97.00 104 LYS A O 1
ATOM 761 N N . TYR A 1 105 ? -2.455 3.896 7.688 1.00 98.44 105 TYR A N 1
ATOM 762 C CA . TYR A 1 105 ? -1.468 2.920 7.238 1.00 98.44 105 TYR A CA 1
ATOM 763 C C . TYR A 1 105 ? -1.038 3.218 5.801 1.00 98.44 105 TYR A C 1
ATOM 765 O O . TYR A 1 105 ? -1.859 3.662 4.993 1.00 98.44 105 TYR A O 1
ATOM 773 N N . VAL A 1 106 ? 0.234 2.959 5.492 1.00 98.38 106 VAL A N 1
ATOM 774 C CA . VAL A 1 106 ? 0.825 3.123 4.157 1.00 98.38 106 VAL A CA 1
ATOM 775 C C . VAL A 1 106 ? 1.501 1.820 3.743 1.00 98.38 106 VAL A C 1
ATOM 777 O O . VAL A 1 106 ? 2.482 1.414 4.359 1.00 98.38 106 VAL A O 1
ATOM 780 N N . TRP A 1 107 ? 1.006 1.181 2.688 1.00 98.19 107 TRP A N 1
ATOM 781 C CA . TRP A 1 107 ? 1.633 0.016 2.064 1.00 98.19 107 TRP A CA 1
ATOM 782 C C . TRP A 1 107 ? 2.315 0.416 0.763 1.00 98.19 107 TRP A C 1
ATOM 784 O O . TRP A 1 107 ? 1.867 1.333 0.070 1.00 98.19 107 TRP A O 1
ATOM 794 N N . TYR A 1 108 ? 3.390 -0.291 0.435 1.00 95.81 108 TYR A N 1
ATOM 795 C CA . TYR A 1 108 ? 4.197 -0.062 -0.753 1.00 95.81 108 TYR A CA 1
ATOM 796 C C . TYR A 1 108 ? 4.543 -1.392 -1.411 1.00 95.81 108 TYR A C 1
ATOM 798 O O . TYR A 1 108 ? 4.853 -2.360 -0.725 1.00 95.81 108 TYR A O 1
ATOM 806 N N . THR A 1 109 ? 4.520 -1.409 -2.739 1.00 92.31 109 THR A N 1
ATOM 807 C CA . THR A 1 109 ? 5.137 -2.466 -3.538 1.00 92.31 109 THR A CA 1
ATOM 808 C C . THR A 1 109 ? 5.678 -1.880 -4.839 1.00 92.31 109 THR A C 1
ATOM 810 O O . THR A 1 109 ? 5.247 -0.813 -5.289 1.00 92.31 109 THR A O 1
ATOM 813 N N . CYS A 1 110 ? 6.636 -2.573 -5.438 1.00 90.19 110 CYS A N 1
ATOM 814 C CA . CYS A 1 110 ? 7.149 -2.293 -6.766 1.00 90.19 110 CYS A CA 1
ATOM 815 C C . CYS A 1 110 ? 7.244 -3.617 -7.517 1.00 90.19 110 CYS A C 1
ATOM 817 O O . CYS A 1 110 ? 7.863 -4.550 -7.015 1.00 90.19 110 CYS A O 1
ATOM 819 N N . TYR A 1 111 ? 6.659 -3.698 -8.707 1.00 84.00 111 TYR A N 1
ATOM 820 C CA . TYR A 1 111 ? 6.686 -4.908 -9.527 1.00 84.00 111 TYR A CA 1
ATOM 821 C C . TYR A 1 111 ? 6.992 -4.583 -10.987 1.00 84.00 111 TYR A C 1
ATOM 823 O O . TYR A 1 111 ? 6.807 -3.455 -11.461 1.00 84.00 111 TYR A O 1
ATOM 831 N N . LYS A 1 112 ? 7.479 -5.587 -11.714 1.00 83.19 112 LYS A N 1
ATOM 832 C CA . LYS A 1 112 ? 7.690 -5.515 -13.159 1.00 83.19 112 LYS A CA 1
ATOM 833 C C . LYS A 1 112 ? 6.333 -5.406 -13.869 1.00 83.19 112 LYS A C 1
ATOM 835 O O . LYS A 1 112 ? 5.430 -6.180 -13.591 1.00 83.19 112 LYS A O 1
ATOM 840 N N . SER A 1 113 ? 6.165 -4.415 -14.744 1.00 76.25 113 SER A N 1
ATOM 841 C CA . SER A 1 113 ? 4.874 -4.108 -15.403 1.00 76.25 113 SER A CA 1
ATOM 842 C C . SER A 1 113 ? 4.651 -4.867 -16.705 1.00 76.25 113 SER A C 1
ATOM 844 O O . SER A 1 113 ? 3.530 -4.928 -17.203 1.00 76.25 113 SER A O 1
ATOM 846 N N . GLU A 1 114 ? 5.718 -5.429 -17.265 1.00 61.22 114 GLU A N 1
ATOM 847 C CA . GLU A 1 114 ? 5.644 -6.247 -18.469 1.00 61.22 114 GLU A CA 1
ATOM 848 C C . GLU A 1 114 ? 4.814 -7.499 -18.151 1.00 61.22 114 GLU A C 1
ATOM 850 O O . GLU A 1 114 ? 5.173 -8.254 -17.255 1.00 61.22 114 GLU A O 1
ATOM 855 N N . ASP A 1 115 ? 3.701 -7.678 -18.870 1.00 52.09 115 ASP A N 1
ATOM 856 C CA . ASP A 1 115 ? 2.850 -8.884 -18.914 1.00 52.09 115 ASP A CA 1
ATOM 857 C C . ASP A 1 115 ? 1.640 -8.985 -17.957 1.00 52.09 115 ASP A C 1
ATOM 859 O O . ASP A 1 115 ? 0.918 -9.986 -17.996 1.00 52.09 115 ASP A O 1
ATOM 863 N N . VAL A 1 116 ? 1.306 -7.952 -17.174 1.00 60.25 116 VAL A N 1
ATOM 864 C CA . VAL A 1 116 ? 0.185 -8.023 -16.209 1.00 60.25 116 VAL A CA 1
ATOM 865 C C . VAL A 1 116 ? -1.075 -7.271 -16.661 1.00 60.25 116 VAL A C 1
ATOM 867 O O . VAL A 1 116 ? -1.066 -6.072 -16.919 1.00 60.25 116 VAL A O 1
ATOM 870 N N . LYS A 1 117 ? -2.209 -7.982 -16.741 1.00 72.00 117 LYS A N 1
ATOM 871 C CA . LYS A 1 117 ? -3.551 -7.377 -16.888 1.00 72.00 117 LYS A CA 1
ATOM 872 C C . LYS A 1 117 ? -3.969 -6.713 -15.567 1.00 72.00 117 LYS A C 1
ATOM 874 O O . LYS A 1 117 ? -3.522 -7.155 -14.512 1.00 72.00 117 LYS A O 1
ATOM 879 N N . ASN A 1 118 ? -4.917 -5.768 -15.605 1.00 77.81 118 ASN A N 1
ATOM 880 C CA . ASN A 1 118 ? -5.438 -5.072 -14.409 1.00 77.81 118 ASN A CA 1
ATOM 881 C C . ASN A 1 118 ? -5.773 -6.017 -13.236 1.00 77.81 118 ASN A C 1
ATOM 883 O O . ASN A 1 118 ? -5.413 -5.732 -12.100 1.00 77.81 118 ASN A O 1
ATOM 887 N N . VAL A 1 119 ? -6.379 -7.177 -13.516 1.00 80.12 119 VAL A N 1
ATOM 888 C CA . VAL A 1 119 ? -6.727 -8.185 -12.497 1.00 80.12 119 VAL A CA 1
ATOM 889 C C . VAL A 1 119 ? -5.490 -8.791 -11.822 1.00 80.12 119 VAL A C 1
ATOM 891 O O . VAL A 1 119 ? -5.498 -9.000 -10.615 1.00 80.12 119 VAL A O 1
ATOM 894 N N . ALA A 1 120 ? -4.417 -9.056 -12.575 1.00 85.00 120 ALA A N 1
ATOM 895 C CA . ALA A 1 120 ? -3.169 -9.566 -12.006 1.00 85.00 120 ALA A CA 1
ATOM 896 C C . ALA A 1 120 ? -2.501 -8.500 -11.126 1.00 85.00 120 ALA A C 1
ATOM 898 O O . ALA A 1 120 ? -2.073 -8.797 -10.020 1.00 85.00 120 ALA A O 1
ATOM 899 N N . GLN A 1 121 ? -2.516 -7.235 -11.556 1.00 87.12 121 GLN A N 1
ATOM 900 C CA . GLN A 1 121 ? -2.030 -6.123 -10.733 1.00 87.12 121 GLN A CA 1
ATOM 901 C C . GLN A 1 121 ? -2.853 -5.946 -9.451 1.00 87.12 121 GLN A C 1
ATOM 903 O O . GLN A 1 121 ? -2.291 -5.690 -8.390 1.00 87.12 121 GLN A O 1
ATOM 908 N N . ALA A 1 122 ? -4.179 -6.083 -9.530 1.00 91.38 122 ALA A N 1
ATOM 909 C CA . ALA A 1 122 ? -5.043 -6.051 -8.356 1.00 91.38 122 ALA A CA 1
ATOM 910 C C . ALA A 1 122 ? -4.725 -7.203 -7.391 1.00 91.38 122 ALA A C 1
ATOM 912 O O . ALA A 1 122 ? -4.707 -6.977 -6.184 1.00 91.38 122 ALA A O 1
ATOM 913 N N . GLN A 1 123 ? -4.408 -8.393 -7.910 1.00 91.00 123 GLN A N 1
ATOM 914 C CA . GLN A 1 123 ? -4.003 -9.544 -7.104 1.00 91.00 123 GLN A CA 1
ATOM 915 C C . GLN A 1 123 ? -2.680 -9.293 -6.361 1.00 91.00 123 GLN A C 1
ATOM 917 O O . GLN A 1 123 ? -2.636 -9.480 -5.150 1.00 91.00 123 GLN A O 1
ATOM 922 N N . GLU A 1 124 ? -1.651 -8.769 -7.035 1.00 88.38 124 GLU A N 1
ATOM 923 C CA . GLU A 1 124 ? -0.374 -8.396 -6.393 1.00 88.38 124 GLU A CA 1
ATOM 924 C C . GLU A 1 124 ? -0.582 -7.409 -5.232 1.00 88.38 124 GLU A C 1
ATOM 926 O O . GLU A 1 124 ? 0.005 -7.523 -4.154 1.00 88.38 124 GLU A O 1
ATOM 931 N N . ILE A 1 125 ? -1.467 -6.426 -5.427 1.00 93.00 125 ILE A N 1
ATOM 932 C CA . ILE A 1 125 ? -1.796 -5.447 -4.386 1.00 93.00 125 ILE A CA 1
ATOM 933 C C . ILE A 1 125 ? -2.628 -6.095 -3.272 1.00 93.00 125 ILE A C 1
ATOM 935 O O . ILE A 1 125 ? -2.455 -5.764 -2.101 1.00 93.00 125 ILE A O 1
ATOM 939 N N . TYR A 1 126 ? -3.529 -7.016 -3.604 1.00 95.50 126 TYR A N 1
ATOM 940 C CA . TYR A 1 126 ? -4.300 -7.757 -2.615 1.00 95.50 126 TYR A CA 1
ATOM 941 C C . TYR A 1 126 ? -3.389 -8.591 -1.706 1.00 95.50 126 TYR A C 1
ATOM 943 O O . TYR A 1 126 ? -3.546 -8.529 -0.487 1.00 95.50 126 TYR A O 1
ATOM 951 N N . ASP A 1 127 ? -2.405 -9.294 -2.267 1.00 91.81 127 ASP A N 1
ATOM 952 C CA . ASP A 1 127 ? -1.467 -10.132 -1.509 1.00 91.81 127 ASP A CA 1
ATOM 953 C C . ASP A 1 127 ? -0.524 -9.298 -0.618 1.00 91.81 127 ASP A C 1
ATOM 955 O O . ASP A 1 127 ? -0.114 -9.741 0.455 1.00 91.81 127 ASP A O 1
ATOM 959 N N . LEU A 1 128 ? -0.258 -8.038 -0.983 1.00 93.00 128 LEU A N 1
ATOM 960 C CA . LEU A 1 128 ? 0.384 -7.060 -0.096 1.00 93.00 128 LEU A CA 1
ATOM 961 C C . LEU A 1 128 ? -0.519 -6.666 1.089 1.00 93.00 128 LEU A C 1
ATOM 963 O O . LEU A 1 128 ? -0.057 -6.533 2.228 1.00 93.00 128 LEU A O 1
ATOM 967 N N . LEU A 1 129 ? -1.803 -6.421 0.816 1.00 96.56 129 LEU A N 1
ATOM 968 C CA . LEU A 1 129 ? -2.758 -5.870 1.780 1.00 96.56 129 LEU A CA 1
ATOM 969 C C . LEU A 1 129 ? -3.370 -6.915 2.707 1.00 96.56 129 LEU A C 1
ATOM 971 O O . LEU A 1 129 ? -3.873 -6.543 3.767 1.00 96.56 129 LEU A O 1
ATOM 975 N N . VAL A 1 130 ? -3.362 -8.191 2.333 1.00 96.06 130 VAL A N 1
ATOM 976 C CA . VAL A 1 130 ? -4.056 -9.263 3.046 1.00 96.06 130 VAL A CA 1
ATOM 977 C C . VAL A 1 130 ? -3.077 -10.368 3.407 1.00 96.06 130 VAL A C 1
ATOM 979 O O . VAL A 1 130 ? -2.391 -10.912 2.556 1.00 96.06 130 VAL A O 1
ATOM 982 N N . ASN A 1 131 ? -3.030 -10.729 4.688 1.00 93.69 131 ASN A N 1
ATOM 983 C CA . ASN A 1 131 ? -2.166 -11.806 5.159 1.00 93.69 131 ASN A CA 1
ATOM 984 C C . ASN A 1 131 ? -2.787 -13.198 4.932 1.00 93.69 131 ASN A C 1
ATOM 986 O O . ASN A 1 131 ? -3.970 -13.342 4.608 1.00 93.69 131 ASN A O 1
ATOM 990 N N . ASP A 1 132 ? -2.010 -14.243 5.212 1.00 91.62 132 ASP A N 1
ATOM 991 C CA . ASP A 1 132 ? -2.440 -15.644 5.080 1.00 91.62 132 ASP A CA 1
ATOM 992 C C . ASP A 1 132 ? -3.672 -15.997 5.930 1.00 91.62 132 ASP A C 1
ATOM 994 O O . ASP A 1 132 ? -4.421 -16.918 5.608 1.00 91.62 132 ASP A O 1
ATOM 998 N N . GLN A 1 133 ? -3.932 -15.231 6.995 1.00 93.62 133 GLN A N 1
ATOM 999 C CA . GLN A 1 133 ? -5.115 -15.373 7.849 1.00 93.62 133 GLN A CA 1
ATOM 1000 C C . GLN A 1 133 ? -6.359 -14.675 7.279 1.00 93.62 133 GLN A C 1
ATOM 1002 O O . GLN A 1 133 ? -7.367 -14.574 7.979 1.00 93.62 133 GLN A O 1
ATOM 1007 N N . LYS A 1 134 ? -6.291 -14.176 6.037 1.00 94.25 134 LYS A N 1
ATOM 1008 C CA . LYS A 1 134 ? -7.364 -13.435 5.362 1.00 94.25 134 LYS A CA 1
ATOM 1009 C C . LYS A 1 134 ? -7.811 -12.206 6.160 1.00 94.25 134 LYS A C 1
ATOM 1011 O O . LYS A 1 134 ? -8.998 -11.930 6.298 1.00 94.25 134 LYS A O 1
ATOM 1016 N N . LYS A 1 135 ? -6.838 -11.462 6.692 1.00 94.25 135 LYS A N 1
ATOM 1017 C CA . LYS A 1 135 ? -7.037 -10.181 7.385 1.00 94.25 135 LYS A CA 1
ATOM 1018 C C . LYS A 1 135 ? -6.158 -9.106 6.773 1.00 94.25 135 LYS A C 1
ATOM 1020 O O . LYS A 1 135 ? -5.100 -9.415 6.229 1.00 94.25 135 LYS A O 1
ATOM 1025 N N . ILE A 1 136 ? -6.560 -7.845 6.932 1.00 96.62 136 ILE A N 1
ATOM 1026 C CA . ILE A 1 136 ? -5.724 -6.715 6.519 1.00 96.62 136 ILE A CA 1
ATOM 1027 C C . ILE A 1 136 ? -4.373 -6.780 7.242 1.00 96.62 136 ILE A C 1
ATOM 1029 O O . ILE A 1 136 ? -4.305 -6.805 8.473 1.00 96.62 136 ILE A O 1
ATOM 1033 N N . ASN A 1 137 ? -3.296 -6.810 6.465 1.00 96.25 137 ASN A N 1
ATOM 1034 C CA . ASN A 1 137 ? -1.924 -6.960 6.915 1.00 96.25 137 ASN A CA 1
ATOM 1035 C C . ASN A 1 137 ? -1.340 -5.616 7.376 1.00 96.25 137 ASN A C 1
ATOM 1037 O O . ASN A 1 137 ? -0.470 -5.040 6.725 1.00 96.25 137 ASN A O 1
ATOM 1041 N N . THR A 1 138 ? -1.803 -5.089 8.511 1.00 96.25 138 THR A N 1
ATOM 1042 C CA . THR A 1 138 ? -1.263 -3.831 9.064 1.00 96.25 138 THR A CA 1
ATOM 1043 C C . THR A 1 138 ? 0.213 -3.931 9.450 1.00 96.25 138 THR A C 1
ATOM 1045 O O . THR A 1 138 ? 0.905 -2.920 9.407 1.00 96.25 138 THR A O 1
ATOM 1048 N N . ALA A 1 139 ? 0.723 -5.130 9.750 1.00 94.94 139 ALA A N 1
ATOM 1049 C CA . ALA A 1 139 ? 2.145 -5.369 10.011 1.00 94.94 139 ALA A CA 1
ATOM 1050 C C . ALA A 1 139 ? 3.025 -5.167 8.762 1.00 94.94 139 ALA A C 1
ATOM 1052 O O . ALA A 1 139 ? 4.183 -4.780 8.887 1.00 94.94 139 ALA A O 1
ATOM 1053 N N . GLY A 1 140 ? 2.475 -5.378 7.562 1.00 93.25 140 GLY A N 1
ATOM 1054 C CA . GLY A 1 140 ? 3.154 -5.108 6.291 1.00 93.25 140 GLY A CA 1
ATOM 1055 C C . GLY A 1 140 ? 3.203 -3.627 5.901 1.00 93.25 140 GLY A C 1
ATOM 1056 O O . GLY A 1 140 ? 3.853 -3.278 4.920 1.00 93.25 140 GLY A O 1
ATOM 1057 N N . ALA A 1 141 ? 2.532 -2.736 6.639 1.00 96.62 141 ALA A N 1
ATOM 1058 C CA . ALA A 1 141 ? 2.593 -1.307 6.358 1.00 96.62 141 ALA A CA 1
ATOM 1059 C C . ALA A 1 141 ? 3.985 -0.742 6.688 1.00 96.62 141 ALA A C 1
ATOM 1061 O O . ALA A 1 141 ? 4.595 -1.083 7.706 1.00 96.62 141 ALA A O 1
ATOM 1062 N N . LEU A 1 142 ? 4.451 0.202 5.869 1.00 96.25 142 LEU A N 1
ATOM 1063 C CA . LEU A 1 142 ? 5.723 0.903 6.037 1.00 96.25 142 LEU A CA 1
ATOM 1064 C C . LEU A 1 142 ? 5.839 1.615 7.393 1.00 96.25 142 LEU A C 1
ATOM 1066 O O . LEU A 1 142 ? 6.940 1.739 7.924 1.00 96.25 142 LEU A O 1
ATOM 1070 N N . ASN A 1 143 ? 4.709 2.071 7.939 1.00 97.19 143 ASN A N 1
ATOM 1071 C CA . ASN A 1 143 ? 4.584 2.785 9.208 1.00 97.19 143 ASN A CA 1
ATOM 1072 C C . ASN A 1 143 ? 3.870 1.974 10.301 1.00 97.19 143 ASN A C 1
ATOM 1074 O O . ASN A 1 143 ? 3.288 2.568 11.210 1.00 97.19 143 ASN A O 1
ATOM 1078 N N . ASN A 1 144 ? 3.884 0.638 10.229 1.00 95.44 144 ASN A N 1
ATOM 1079 C CA . ASN A 1 144 ? 3.143 -0.204 11.177 1.00 95.44 144 ASN A CA 1
ATOM 1080 C C . ASN A 1 144 ? 3.465 0.113 12.653 1.00 95.44 144 ASN A C 1
ATOM 1082 O O . ASN A 1 144 ? 2.559 0.154 13.479 1.00 95.44 144 ASN A O 1
ATOM 1086 N N . GLU A 1 145 ? 4.722 0.444 12.966 1.00 95.56 145 GLU A N 1
ATOM 1087 C CA . GLU A 1 145 ? 5.177 0.746 14.330 1.00 95.56 145 GLU A CA 1
ATOM 1088 C C . GLU A 1 145 ? 4.714 2.126 14.830 1.00 95.56 145 GLU A C 1
ATOM 1090 O O . GLU A 1 145 ? 4.845 2.439 16.012 1.00 95.56 145 GLU A O 1
ATOM 1095 N N . LYS A 1 146 ? 4.207 2.981 13.935 1.00 97.06 146 LYS A N 1
ATOM 1096 C CA . LYS A 1 146 ? 3.817 4.371 14.230 1.00 97.06 146 LYS A CA 1
ATOM 1097 C C . LYS A 1 146 ? 2.319 4.541 14.408 1.00 97.06 146 LYS A C 1
ATOM 1099 O O . LYS A 1 146 ? 1.879 5.483 15.062 1.00 97.06 146 LYS A O 1
ATOM 1104 N N . VAL A 1 147 ? 1.537 3.628 13.844 1.00 96.50 147 VAL A N 1
ATOM 1105 C CA . VAL A 1 147 ? 0.085 3.601 13.991 1.00 96.50 147 VAL A CA 1
ATOM 1106 C C . VAL A 1 147 ? -0.249 2.715 15.188 1.00 96.50 147 VAL A C 1
ATOM 1108 O O . VAL A 1 147 ? -0.371 1.497 15.067 1.00 96.50 147 VAL A O 1
ATOM 1111 N N . THR A 1 148 ? -0.349 3.332 16.364 1.00 95.44 148 THR A N 1
ATOM 1112 C CA . THR A 1 148 ? -0.461 2.636 17.653 1.00 95.44 148 THR A CA 1
ATOM 1113 C C . THR A 1 148 ? -1.842 2.784 18.287 1.00 95.44 148 THR A C 1
ATOM 1115 O O . THR A 1 148 ? -2.638 3.650 17.912 1.00 95.44 148 THR A O 1
ATOM 1118 N N . ASN A 1 149 ? -2.131 1.910 19.258 1.00 95.00 149 ASN A N 1
ATOM 1119 C CA . ASN A 1 149 ? -3.321 1.998 20.103 1.00 95.00 149 ASN A CA 1
ATOM 1120 C C . ASN A 1 149 ? -3.390 3.352 20.816 1.00 95.00 149 ASN A C 1
ATOM 1122 O O . ASN A 1 149 ? -2.366 3.961 21.129 1.00 95.00 149 ASN A O 1
ATOM 1126 N N . LYS A 1 150 ? -4.611 3.782 21.123 1.00 92.56 150 LYS A N 1
ATOM 1127 C CA . LYS A 1 150 ? -4.861 4.999 21.898 1.00 92.56 150 LYS A CA 1
ATOM 1128 C C . LYS A 1 150 ? -5.348 4.657 23.294 1.00 92.56 150 LYS A C 1
ATOM 1130 O O . LYS A 1 150 ? -5.972 3.617 23.499 1.00 92.56 150 LYS A O 1
ATOM 1135 N N . THR A 1 151 ? -5.110 5.576 24.217 1.00 91.19 151 THR A N 1
ATOM 1136 C CA . THR A 1 151 ? -5.682 5.543 25.560 1.00 91.19 151 THR A CA 1
ATOM 1137 C C . THR A 1 151 ? -6.646 6.711 25.697 1.00 91.19 151 THR A C 1
ATOM 1139 O O . THR A 1 151 ? -6.254 7.860 25.497 1.00 91.19 151 THR A O 1
ATOM 1142 N N . GLU A 1 152 ? -7.899 6.416 26.027 1.00 89.25 152 GLU A N 1
ATOM 1143 C CA . GLU A 1 152 ? -8.934 7.407 26.325 1.00 89.25 152 GLU A CA 1
ATOM 1144 C C . GLU A 1 152 ? -9.473 7.131 27.735 1.00 89.25 152 GLU A C 1
ATOM 1146 O O . GLU A 1 152 ? -10.246 6.197 27.957 1.00 89.25 152 GLU A O 1
ATOM 1151 N N . GLY A 1 153 ? -9.004 7.912 28.714 1.00 88.06 153 GLY A N 1
ATOM 1152 C CA . GLY A 1 153 ? -9.239 7.627 30.133 1.00 88.06 153 GLY A CA 1
ATOM 1153 C C . GLY A 1 153 ? -8.639 6.274 30.530 1.00 88.06 153 GLY A C 1
ATOM 1154 O O . GLY A 1 153 ? -7.471 6.012 30.252 1.00 88.06 153 GLY A O 1
ATOM 1155 N N . ASP A 1 154 ? -9.457 5.405 31.123 1.00 89.38 154 ASP A N 1
ATOM 1156 C CA . ASP A 1 154 ? -9.054 4.051 31.532 1.00 89.38 154 ASP A CA 1
ATOM 1157 C C . ASP A 1 154 ? -9.174 3.011 30.401 1.00 89.38 154 ASP A C 1
ATOM 1159 O O . ASP A 1 154 ? -8.849 1.837 30.584 1.00 89.38 154 ASP A O 1
ATOM 1163 N N . LYS A 1 155 ? -9.659 3.412 29.217 1.00 89.56 155 LYS A N 1
ATOM 1164 C CA . LYS A 1 155 ? -9.884 2.503 28.089 1.00 89.56 155 LYS A CA 1
ATOM 1165 C C . LYS A 1 155 ? -8.708 2.520 27.121 1.00 89.56 155 LYS A C 1
ATOM 1167 O O . LYS A 1 155 ? -8.238 3.576 26.703 1.00 89.56 155 LYS A O 1
ATOM 1172 N N . THR A 1 156 ? -8.277 1.333 26.698 1.00 93.25 156 THR A N 1
ATOM 1173 C CA . THR A 1 156 ? -7.379 1.172 25.546 1.00 93.25 156 THR A CA 1
ATOM 1174 C C . THR A 1 156 ? -8.202 0.904 24.292 1.00 93.25 156 THR A C 1
ATOM 1176 O O . THR A 1 156 ? -8.907 -0.103 24.206 1.00 93.25 156 THR A O 1
ATOM 1179 N N . LEU A 1 157 ? -8.083 1.786 23.303 1.00 95.12 157 LEU A N 1
ATOM 1180 C CA . LEU A 1 157 ? -8.675 1.613 21.985 1.00 95.12 157 LEU A CA 1
ATOM 1181 C C . LEU A 1 157 ? -7.683 0.908 21.065 1.00 95.12 157 LEU A C 1
ATOM 1183 O O . LEU A 1 157 ? -6.587 1.420 20.801 1.00 95.12 157 LEU A O 1
ATOM 1187 N N . LYS A 1 158 ? -8.079 -0.259 20.557 1.00 95.38 158 LYS A N 1
ATOM 1188 C CA . LYS A 1 158 ? -7.273 -1.027 19.611 1.00 95.38 158 LYS A CA 1
ATOM 1189 C C . LYS A 1 158 ? -7.330 -0.388 18.237 1.00 95.38 158 LYS A C 1
ATOM 1191 O O . LYS A 1 158 ? -8.409 -0.071 17.737 1.00 95.38 158 LYS A O 1
ATOM 1196 N N . VAL A 1 159 ? -6.160 -0.217 17.633 1.00 96.25 159 VAL A N 1
ATOM 1197 C CA . VAL A 1 159 ? -6.039 0.317 16.282 1.00 96.25 159 VAL A CA 1
ATOM 1198 C C . VAL A 1 159 ? -6.150 -0.793 15.239 1.00 96.25 159 VAL A C 1
ATOM 1200 O O . VAL A 1 159 ? -5.662 -1.907 15.428 1.00 96.25 159 VAL A O 1
ATOM 1203 N N . SER A 1 160 ? -6.810 -0.487 14.130 1.00 95.62 160 SER A N 1
ATOM 1204 C CA . SER A 1 160 ? -6.904 -1.347 12.950 1.00 95.62 160 SER A CA 1
ATOM 1205 C C . SER A 1 160 ? -7.028 -0.500 11.685 1.00 95.62 160 SER A C 1
ATOM 1207 O O . SER A 1 160 ? -7.227 0.716 11.753 1.00 95.62 160 SER A O 1
ATOM 1209 N N . ALA A 1 161 ? -6.871 -1.113 10.512 1.00 96.88 161 ALA A N 1
ATOM 1210 C CA . ALA A 1 161 ? -7.164 -0.435 9.255 1.00 96.88 161 ALA A CA 1
ATOM 1211 C C . ALA A 1 161 ? -8.678 -0.218 9.112 1.00 96.88 161 ALA A C 1
ATOM 1213 O O . ALA A 1 161 ? -9.475 -1.082 9.473 1.00 96.88 161 ALA A O 1
ATOM 1214 N N . GLY A 1 162 ? -9.073 0.939 8.584 1.00 96.94 162 GLY A N 1
ATOM 1215 C CA . GLY A 1 162 ? -10.450 1.198 8.191 1.00 96.94 162 GLY A CA 1
ATOM 1216 C C . GLY A 1 162 ? -10.848 0.451 6.915 1.00 96.94 162 GLY A C 1
ATOM 1217 O O . GLY A 1 162 ? -10.187 -0.478 6.464 1.00 96.94 162 GLY A O 1
ATOM 1218 N N . ASN A 1 163 ? -11.941 0.904 6.299 1.00 97.44 163 ASN A N 1
ATOM 1219 C CA . ASN A 1 163 ? -12.504 0.260 5.105 1.00 97.44 163 ASN A CA 1
ATOM 1220 C C . ASN A 1 163 ? -12.273 1.051 3.808 1.00 97.44 163 ASN A C 1
ATOM 1222 O O . ASN A 1 163 ? -12.616 0.576 2.732 1.00 97.44 163 ASN A O 1
ATOM 1226 N N . LYS A 1 164 ? -11.736 2.273 3.889 1.00 97.75 164 LYS A N 1
ATOM 1227 C CA . LYS A 1 164 ? -11.516 3.137 2.722 1.00 97.75 164 LYS A CA 1
ATOM 1228 C C . LYS A 1 164 ? -10.048 3.102 2.333 1.00 97.75 164 LYS A C 1
ATOM 1230 O O . LYS A 1 164 ? -9.220 3.660 3.052 1.00 97.75 164 LYS A O 1
ATOM 1235 N N . PHE A 1 165 ? -9.754 2.432 1.228 1.00 98.50 165 PHE A N 1
ATOM 1236 C CA . PHE A 1 165 ? -8.419 2.315 0.666 1.00 98.50 165 PHE A CA 1
ATOM 1237 C C . PHE A 1 165 ? -8.251 3.313 -0.479 1.00 98.50 165 PHE A C 1
ATOM 1239 O O . PHE A 1 165 ? -9.117 3.454 -1.348 1.00 98.50 165 PHE A O 1
ATOM 1246 N N . GLU A 1 166 ? -7.122 4.007 -0.485 1.00 98.12 166 GLU A N 1
ATOM 1247 C CA . GLU A 1 166 ? -6.739 4.910 -1.561 1.00 98.12 166 GLU A CA 1
ATOM 1248 C C . GLU A 1 166 ? -5.542 4.333 -2.307 1.00 98.12 166 GLU A C 1
ATOM 1250 O O . GLU A 1 166 ? -4.502 4.076 -1.700 1.00 98.12 166 GLU A O 1
ATOM 1255 N N . LEU A 1 167 ? -5.704 4.132 -3.612 1.00 97.25 167 LEU A N 1
ATOM 1256 C CA . LEU A 1 167 ? -4.719 3.520 -4.493 1.00 97.25 167 LEU A CA 1
ATOM 1257 C C . LEU A 1 167 ? -4.000 4.587 -5.324 1.00 97.25 167 LEU A C 1
ATOM 1259 O O . LEU A 1 167 ? -4.624 5.394 -6.014 1.00 97.25 167 LEU A O 1
ATOM 1263 N N . GLY A 1 168 ? -2.674 4.558 -5.296 1.00 95.19 168 GLY A N 1
ATOM 1264 C CA . GLY A 1 168 ? -1.804 5.356 -6.145 1.00 95.19 168 GLY A CA 1
ATOM 1265 C C . GLY A 1 168 ? -0.836 4.464 -6.900 1.00 95.19 168 GLY A C 1
ATOM 1266 O O . GLY A 1 168 ? -0.264 3.545 -6.322 1.00 95.19 168 GLY A O 1
ATOM 1267 N N . LEU A 1 169 ? -0.622 4.758 -8.181 1.00 92.06 169 LEU A N 1
ATOM 1268 C CA . LEU A 1 169 ? 0.338 4.037 -9.009 1.00 92.06 169 LEU A CA 1
ATOM 1269 C C . LEU A 1 169 ? 1.189 4.990 -9.837 1.00 92.06 169 LEU A C 1
ATOM 1271 O O . LEU A 1 169 ? 0.735 6.066 -10.245 1.00 92.06 169 LEU A O 1
ATOM 1275 N N . LYS A 1 170 ? 2.432 4.582 -10.086 1.00 91.38 170 LYS A N 1
ATOM 1276 C CA . LYS A 1 170 ? 3.343 5.277 -10.984 1.00 91.38 170 LYS A CA 1
ATOM 1277 C C . LYS A 1 170 ? 4.241 4.283 -11.709 1.00 91.38 170 LYS A C 1
ATOM 1279 O O . LYS A 1 170 ? 5.043 3.597 -11.082 1.00 91.38 170 LYS A O 1
ATOM 1284 N N . THR A 1 171 ? 4.142 4.276 -13.035 1.00 89.31 171 THR A N 1
ATOM 1285 C CA . THR A 1 171 ? 5.083 3.569 -13.899 1.00 89.31 171 THR A CA 1
ATOM 1286 C C . THR A 1 171 ? 6.366 4.374 -14.083 1.00 89.31 171 THR A C 1
ATOM 1288 O O . THR A 1 171 ? 6.365 5.613 -14.119 1.00 89.31 171 THR A O 1
ATOM 1291 N N . PHE A 1 172 ? 7.471 3.655 -14.201 1.00 87.12 172 PHE A N 1
ATOM 1292 C CA . PHE A 1 172 ? 8.765 4.165 -14.627 1.00 87.12 172 PHE A CA 1
ATOM 1293 C C . PHE A 1 172 ? 9.522 3.057 -15.354 1.00 87.12 172 PHE A C 1
ATOM 1295 O O . PHE A 1 172 ? 9.110 1.900 -15.379 1.00 87.12 172 PHE A O 1
ATOM 1302 N N . THR A 1 173 ? 10.641 3.409 -15.968 1.00 88.12 173 THR A N 1
ATOM 1303 C CA . THR A 1 173 ? 11.430 2.461 -16.741 1.00 88.12 173 THR A CA 1
ATOM 1304 C C . THR A 1 173 ? 12.863 2.429 -16.239 1.00 88.12 173 THR A C 1
ATOM 1306 O O . THR A 1 173 ? 13.463 3.481 -16.024 1.00 88.12 173 THR A O 1
ATOM 1309 N N . LYS A 1 174 ? 13.438 1.229 -16.123 1.00 83.44 174 LYS A N 1
ATOM 1310 C CA . LYS A 1 174 ? 14.868 1.023 -15.888 1.00 83.44 174 LYS A CA 1
ATOM 1311 C C . LYS A 1 174 ? 15.497 0.287 -17.076 1.00 83.44 174 LYS A C 1
ATOM 1313 O O . LYS A 1 174 ? 14.883 -0.599 -17.654 1.00 83.44 174 LYS A O 1
ATOM 1318 N N . GLY A 1 175 ? 16.736 0.638 -17.411 1.00 83.50 175 GLY A N 1
ATOM 1319 C CA . GLY A 1 175 ? 17.503 0.029 -18.500 1.00 83.50 175 GLY A CA 1
ATOM 1320 C C . GLY A 1 175 ? 17.535 0.912 -19.744 1.00 83.50 175 GLY A C 1
ATOM 1321 O O . GLY A 1 175 ? 16.947 1.994 -19.765 1.00 83.50 175 GLY A O 1
ATOM 1322 N N . SER A 1 176 ? 18.251 0.457 -20.769 1.00 80.44 176 SER A N 1
ATOM 1323 C CA . SER A 1 176 ? 18.473 1.211 -22.006 1.00 80.44 176 SER A CA 1
ATOM 1324 C C . SER A 1 176 ? 18.368 0.291 -23.219 1.00 80.44 176 SER A C 1
ATOM 1326 O O . SER A 1 176 ? 18.760 -0.873 -23.166 1.00 80.44 176 SER A O 1
ATOM 1328 N N . GLY A 1 177 ? 17.882 0.823 -24.343 1.00 80.88 177 GLY A N 1
ATOM 1329 C CA . GLY A 1 177 ? 17.776 0.069 -25.593 1.00 80.88 177 GLY A CA 1
ATOM 1330 C C . GLY A 1 177 ? 16.848 -1.143 -25.471 1.00 80.88 177 GLY A C 1
ATOM 1331 O O . GLY A 1 177 ? 15.706 -1.006 -25.046 1.00 80.88 177 GLY A O 1
ATOM 1332 N N . LYS A 1 178 ? 17.345 -2.321 -25.860 1.00 78.94 178 LYS A N 1
ATOM 1333 C CA . LYS A 1 178 ? 16.608 -3.597 -25.821 1.00 78.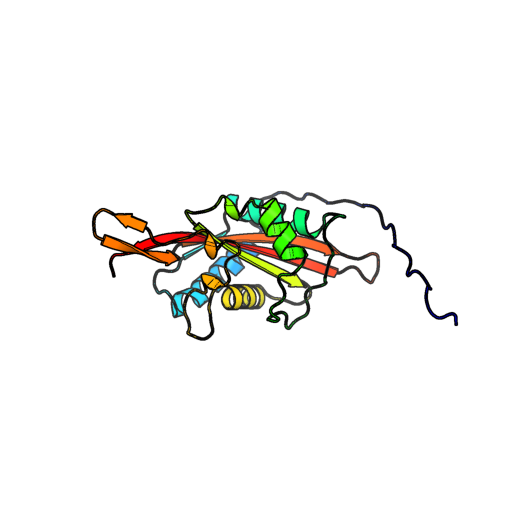94 178 LYS A CA 1
ATOM 1334 C C . LYS A 1 178 ? 16.386 -4.154 -24.408 1.00 78.94 178 LYS A C 1
ATOM 1336 O O . LYS A 1 178 ? 15.526 -5.004 -24.238 1.00 78.94 178 LYS A O 1
ATOM 1341 N N . ASP A 1 179 ? 17.141 -3.668 -23.424 1.00 81.38 179 ASP A N 1
ATOM 1342 C CA . ASP A 1 179 ? 17.073 -4.107 -22.022 1.00 81.38 179 ASP A CA 1
ATOM 1343 C C . ASP A 1 179 ? 16.213 -3.141 -21.183 1.00 81.38 179 ASP A C 1
ATOM 1345 O O . ASP A 1 179 ? 16.393 -2.993 -19.974 1.00 81.38 179 ASP A O 1
ATOM 1349 N N . LYS A 1 180 ? 15.335 -2.386 -21.852 1.00 84.81 180 LYS A N 1
ATOM 1350 C CA . LYS A 1 180 ? 14.425 -1.422 -21.245 1.00 84.81 180 LYS A CA 1
ATOM 1351 C C . LYS A 1 180 ? 13.252 -2.182 -20.626 1.00 84.81 180 LYS A C 1
ATOM 1353 O O . LYS A 1 180 ? 12.503 -2.802 -21.367 1.00 84.81 180 LYS A O 1
ATOM 1358 N N . THR A 1 181 ? 13.075 -2.070 -19.310 1.00 83.50 181 THR A N 1
ATOM 1359 C CA . THR A 1 181 ? 11.989 -2.732 -18.576 1.00 83.50 181 THR A CA 1
ATOM 1360 C C . THR A 1 181 ? 11.111 -1.741 -17.827 1.00 83.50 181 THR A C 1
ATOM 1362 O O . THR A 1 181 ? 11.616 -0.856 -17.129 1.00 83.50 181 THR A O 1
ATOM 1365 N N . GLU A 1 182 ? 9.793 -1.890 -17.960 1.00 86.25 182 GLU A N 1
ATOM 1366 C CA . GLU A 1 182 ? 8.814 -1.095 -17.215 1.00 86.25 182 GLU A CA 1
ATOM 1367 C C . GLU A 1 182 ? 8.519 -1.694 -15.832 1.00 86.25 182 GLU A C 1
ATOM 1369 O O . GLU A 1 182 ? 8.345 -2.904 -15.678 1.00 86.25 182 GLU A O 1
ATOM 1374 N N . TYR A 1 183 ? 8.446 -0.826 -14.825 1.00 86.38 183 TYR A N 1
ATOM 1375 C CA . TYR A 1 183 ? 8.123 -1.152 -13.440 1.00 86.38 183 TYR A CA 1
ATOM 1376 C C . TYR A 1 183 ? 7.026 -0.220 -12.928 1.00 86.38 183 TYR A C 1
ATOM 1378 O O . TYR A 1 183 ? 6.959 0.949 -13.317 1.00 86.38 183 TYR A O 1
ATOM 1386 N N . THR A 1 184 ? 6.198 -0.720 -12.015 1.00 88.56 184 THR A N 1
ATOM 1387 C CA . THR A 1 184 ? 5.124 0.041 -11.378 1.00 88.56 184 THR A CA 1
ATOM 1388 C C . THR A 1 184 ? 5.369 0.083 -9.885 1.00 88.56 184 THR A C 1
ATOM 1390 O O . THR A 1 184 ? 5.407 -0.954 -9.230 1.00 88.56 184 THR A O 1
ATOM 1393 N N . VAL A 1 185 ? 5.488 1.295 -9.347 1.00 92.12 185 VAL A N 1
ATOM 1394 C CA . VAL A 1 185 ? 5.381 1.548 -7.910 1.00 92.12 185 VAL A CA 1
ATOM 1395 C C . VAL A 1 185 ? 3.918 1.746 -7.556 1.00 92.12 185 VAL A C 1
ATOM 1397 O O . VAL A 1 185 ? 3.211 2.520 -8.209 1.00 92.12 185 VAL A O 1
ATOM 1400 N N . VAL A 1 186 ? 3.492 1.087 -6.485 1.00 93.94 186 VAL A N 1
ATOM 1401 C CA . VAL A 1 186 ? 2.164 1.226 -5.900 1.00 93.94 186 VAL A CA 1
ATOM 1402 C C . VAL A 1 186 ? 2.283 1.727 -4.471 1.00 93.94 186 VAL A C 1
ATOM 1404 O O . VAL A 1 186 ? 3.101 1.242 -3.692 1.00 93.94 186 VAL A O 1
ATOM 1407 N N . ILE A 1 187 ? 1.423 2.681 -4.129 1.00 97.31 187 ILE A N 1
ATOM 1408 C CA . ILE A 1 187 ? 1.142 3.076 -2.754 1.00 97.31 187 ILE A CA 1
ATOM 1409 C C . ILE A 1 187 ? -0.336 2.833 -2.490 1.00 97.31 187 ILE A C 1
ATOM 1411 O O . ILE A 1 187 ? -1.191 3.301 -3.243 1.00 97.31 187 ILE A O 1
ATOM 1415 N N . VAL A 1 188 ? -0.634 2.143 -1.395 1.00 98.25 188 VAL A N 1
ATOM 1416 C CA . VAL A 1 188 ? -1.993 2.055 -0.863 1.00 98.25 188 VAL A CA 1
ATOM 1417 C C . VAL A 1 188 ? -2.015 2.706 0.504 1.00 98.25 188 VAL A C 1
ATOM 1419 O O . VAL A 1 188 ? -1.136 2.456 1.327 1.00 98.25 188 VAL A O 1
ATOM 1422 N N . THR A 1 189 ? -3.025 3.528 0.767 1.00 98.44 189 THR A N 1
ATOM 1423 C CA . THR A 1 189 ? -3.249 4.070 2.110 1.00 98.44 189 THR A CA 1
ATOM 1424 C C . THR A 1 189 ? -4.626 3.707 2.632 1.00 98.44 189 THR A C 1
ATOM 1426 O O . THR A 1 189 ? -5.574 3.572 1.862 1.00 98.44 189 THR A O 1
ATOM 1429 N N . CYS A 1 190 ? -4.747 3.544 3.947 1.00 98.38 190 CYS A N 1
ATOM 1430 C CA . CYS A 1 190 ? -6.033 3.354 4.608 1.00 98.38 190 CYS A CA 1
ATOM 1431 C C . CYS A 1 190 ? -6.026 4.045 5.966 1.00 98.38 190 CYS A C 1
ATOM 1433 O O . CYS A 1 190 ? -5.102 3.855 6.758 1.00 98.38 190 CYS A O 1
ATOM 1435 N N . LYS A 1 191 ? -7.055 4.847 6.252 1.00 97.19 191 LYS A N 1
ATOM 1436 C CA . LYS A 1 191 ? -7.176 5.538 7.541 1.00 97.19 191 LYS A CA 1
ATOM 1437 C C . LYS A 1 191 ? -7.224 4.527 8.690 1.00 97.19 191 LYS A C 1
ATOM 1439 O O . LYS A 1 191 ? -7.938 3.531 8.602 1.00 97.19 191 LYS A O 1
ATOM 1444 N N . ALA A 1 192 ? -6.506 4.810 9.771 1.00 97.00 192 ALA A N 1
ATOM 1445 C CA . ALA A 1 192 ? -6.574 4.021 10.990 1.00 97.00 192 ALA A CA 1
ATOM 1446 C C . ALA A 1 192 ? -7.909 4.265 11.712 1.00 97.00 192 ALA A C 1
ATOM 1448 O O . ALA A 1 192 ? -8.390 5.400 11.806 1.00 97.00 192 ALA A O 1
ATOM 1449 N N . VAL A 1 193 ? -8.509 3.198 12.231 1.00 96.38 193 VAL A N 1
ATOM 1450 C CA . VAL A 1 193 ? -9.728 3.237 13.042 1.00 96.38 193 VAL A CA 1
ATOM 1451 C C . VAL A 1 193 ? -9.461 2.634 14.412 1.00 96.38 193 VAL A C 1
ATOM 1453 O O . VAL A 1 193 ? -8.572 1.800 14.578 1.00 96.38 193 VAL A O 1
ATOM 1456 N N . TYR A 1 194 ? -10.227 3.094 15.395 1.00 95.12 194 TYR A N 1
ATOM 1457 C CA . TYR A 1 194 ? -10.037 2.779 16.803 1.00 95.12 194 TYR A CA 1
ATOM 1458 C C . TYR A 1 194 ? -11.340 2.229 17.356 1.00 95.12 194 TYR A C 1
ATOM 1460 O O . TYR A 1 194 ? -12.386 2.859 17.199 1.00 95.12 194 TYR A O 1
ATOM 1468 N N . SER A 1 195 ? -11.276 1.064 17.987 1.00 91.69 195 SER A N 1
ATOM 1469 C CA . SER A 1 195 ? -12.428 0.451 18.640 1.00 91.69 195 SER A CA 1
ATOM 1470 C C . SER A 1 195 ? -12.073 0.016 20.054 1.00 91.69 195 SER A C 1
ATOM 1472 O O . SER A 1 195 ? -10.937 -0.378 20.333 1.00 91.69 195 SER A O 1
ATOM 1474 N N . GLU A 1 196 ? -13.060 0.070 20.945 1.00 85.25 196 GLU A N 1
ATOM 1475 C CA . GLU A 1 196 ? -12.967 -0.612 22.235 1.00 85.25 196 GLU A CA 1
ATOM 1476 C C . GLU A 1 196 ? -12.797 -2.121 21.992 1.00 85.25 196 GLU A C 1
ATOM 1478 O O . GLU A 1 196 ? -13.213 -2.646 20.954 1.00 85.25 196 GLU A O 1
ATOM 1483 N N . THR A 1 197 ? -12.089 -2.786 22.906 1.00 64.75 197 THR A N 1
ATOM 1484 C CA . THR A 1 197 ? -11.884 -4.240 22.840 1.00 64.75 197 THR A CA 1
ATOM 1485 C C . THR A 1 197 ? -13.104 -4.975 23.359 1.00 64.75 197 THR A C 1
ATOM 1487 O O . THR A 1 197 ? -13.664 -4.499 24.369 1.00 64.75 197 THR A O 1
#

pLDDT: mean 83.4, std 18.98, range [33.09, 98.5]

Foldseek 3Di:
DDDDDPDDDPPPPDDDDPPDPDDDDDVLQALLQVLLQVVLCVLPVLAHEAADPVQQVLQVQLVCLQPDPPQDHDADDPDPPDDDCHSSLVSSCVSSVLLVDQFKFKAKDKHFPPPDDSNNVSVVVNPLQADPVRHGPLVRTSNSVRHAWDDDPPFTWGKDFDRYKHKHKDKDWDDDDPPITIMMMIMIMTGIDTHTD

Organism: NCBI:txid853

Radius of gyration: 18.79 Å; chains: 1; bounding box: 67×30×57 Å

Sequence (197 aa):
MKMAKKLLAVVLAGVMAVSMLTGCATLDARNIASDLEGMLKVVSDKATVSATNDAKKLAEQAAKAVQADTTEWVAPTDNSATTKKDTMEEAVKKSLKTDEITDKYVWYTCYKSEDVKNVAQAQEIYDLLVNDQKKINTAGALNNEKVTNKTEGDKTLKVSAGNKFELGLKTFTKGSGKDKTEYTVVIVTCKAVYSET

Secondary structure (DSSP, 8-state):
-----------------------SS-HHHHHHHHHHHHHHTTT-TT-EEEE-HHHHHHHHHHHHHHTSTTS------TT-------HHHHHHHHHHTGGG--SEEEEEEEEE-TT--HHHHHHHHHHHHB-TTSSB-GGGSTTTTTS--EEETTEEEEEEEEEEEEEEEEEEEES-GGG-EEEEEEEEEEEEEEEE-